Protein AF-0000000076752641 (afdb_homodimer)

Solvent-accessible surface area (backbone atoms only — not comparable to full-atom values): 15222 Å² total; per-residue (Å²): 131,95,66,29,52,38,56,68,77,42,52,67,29,33,11,23,43,36,8,66,49,22,89,82,29,66,45,45,48,35,36,86,51,94,87,34,30,35,34,62,48,67,55,50,80,57,39,15,50,49,78,70,24,41,18,68,27,59,51,46,15,51,47,51,44,46,38,45,45,48,51,52,50,49,29,56,75,71,68,50,70,44,47,93,97,40,95,44,37,58,42,74,38,30,41,40,36,38,45,71,43,88,39,62,28,84,45,70,34,37,37,42,24,35,78,74,44,81,50,84,66,36,37,32,29,41,26,36,36,32,47,96,92,35,72,20,30,39,31,46,38,38,31,32,49,49,68,88,129,132,93,67,28,52,38,55,69,77,41,53,66,30,33,11,22,43,37,8,66,49,22,91,82,30,67,45,45,49,37,39,85,50,94,87,33,29,36,35,62,48,67,56,49,83,57,40,15,51,49,79,70,23,40,17,66,27,58,53,46,16,52,47,50,43,46,36,46,45,48,49,52,51,49,29,57,75,72,68,48,68,44,48,91,94,40,94,46,37,59,41,72,39,29,41,38,36,38,46,74,43,88,40,62,28,84,45,69,32,37,37,44,26,34,79,74,44,81,49,84,67,36,38,30,29,41,26,36,36,33,44,96,92,35,72,21,31,38,31,46,35,36,31,31,49,50,69,87,130

Organism: NCBI:txid927661

Secondary structure (DSSP, 8-state):
--S-HHHHH-TT---TTT-TT-TTS----EEE-SSSEEEEE---GGGB-SSSBB-HHHHHHHHHHHHHHHHHHHHHHHT-PPPTT-S-SEEEEEEEEEE-SPPBSSS-EEEEEEEEEEETTEEEEEEEEEETTEEEEEEEEEEEE----/--S-HHHHH-TT---TTT-TT-TTS----EEE-SSSEEEEE---GGGB-SSSBB-HHHHHHHHHHHHHHHHHHHHHHHT-PPPTT-S-SEEEEEEEEEE-SPPBSSS-EEEEEEEEEEETTEEEEEEEEEETTEEEEEEEEEEEE----

Sequence (298 aa):
MTESIQERLYPDLPCFGCGHGNDRGLKLRSYPADGYVTAQFTPWLEHDNGLGFLNGGIISTVLDCHSAAAVMLEAERQGWPPLPGVPLSYVTAGLDVRYLRPAPLKETVELRAVVTSATEPQITADVELIWDGKVRATAAALWKRWRPRMTESIQERLYPDLPCFGCGHGNDRGLKLRSYPADGYVTAQFTPWLEHDNGLGFLNGGIISTVLDCHSAAAVMLEAERQGWPPLPGVPLSYVTAGLDVRYLRPAPLKETVELRAVVTSATEPQITADVELIWDGKVRATAAALWKRWRPR

Structure (mmCIF, N/CA/C/O backbone):
data_AF-0000000076752641-model_v1
#
loop_
_entity.id
_entity.type
_entity.pdbx_description
1 polymer 'Uncharacterized protein, possibly involved in aromatic compounds catabolism'
#
loop_
_atom_site.group_PDB
_atom_site.id
_atom_site.type_symbol
_atom_site.label_atom_id
_atom_site.label_alt_id
_atom_site.label_comp_id
_atom_site.label_asym_id
_atom_site.label_entity_id
_atom_site.label_seq_id
_atom_site.pdbx_PDB_ins_code
_atom_site.Cartn_x
_atom_site.Cartn_y
_atom_site.Cartn_z
_atom_site.occupancy
_atom_site.B_iso_or_equiv
_atom_site.auth_seq_id
_atom_site.auth_comp_id
_atom_site.auth_asym_id
_atom_site.auth_atom_id
_atom_site.pdbx_PDB_model_num
ATOM 1 N N . MET A 1 1 ? -16 23.625 4.336 1 52.34 1 MET A N 1
ATOM 2 C CA . MET A 1 1 ? -14.578 23.969 4.367 1 52.34 1 MET A CA 1
ATOM 3 C C . MET A 1 1 ? -13.883 23.516 3.088 1 52.34 1 MET A C 1
ATOM 5 O O . MET A 1 1 ? -13.805 22.328 2.811 1 52.34 1 MET A O 1
ATOM 9 N N . THR A 1 2 ? -13.508 24.406 2.059 1 77.56 2 THR A N 1
ATOM 10 C CA . THR A 1 2 ? -13.352 24.156 0.631 1 77.56 2 THR A CA 1
ATOM 11 C C . THR A 1 2 ? -11.969 23.594 0.334 1 77.56 2 THR A C 1
ATOM 13 O O . THR A 1 2 ? -11.797 22.828 -0.618 1 77.56 2 THR A O 1
ATOM 16 N N . GLU A 1 3 ? -11.016 23.734 1.247 1 94.19 3 GLU A N 1
ATOM 17 C CA . GLU A 1 3 ? -9.656 23.281 0.958 1 94.19 3 GLU A CA 1
ATOM 18 C C . GLU A 1 3 ? -9.312 22.031 1.763 1 94.19 3 GLU A C 1
ATOM 20 O O . GLU A 1 3 ? -9.633 21.938 2.947 1 94.19 3 GLU A O 1
ATOM 25 N N . SER A 1 4 ? -8.742 21.078 1.146 1 98.5 4 SER A N 1
ATOM 26 C CA . SER A 1 4 ? -8.344 19.859 1.84 1 98.5 4 SER A CA 1
ATOM 27 C C . SER A 1 4 ? -7.16 20.109 2.771 1 98.5 4 SER A C 1
ATOM 29 O O . SER A 1 4 ? -6.477 21.125 2.65 1 98.5 4 SER A O 1
ATOM 31 N N . ILE A 1 5 ? -6.996 19.172 3.693 1 98.44 5 ILE A N 1
ATOM 32 C CA . ILE A 1 5 ? -5.867 19.234 4.613 1 98.44 5 ILE A CA 1
ATOM 33 C C . ILE A 1 5 ? -4.559 19.234 3.828 1 98.44 5 ILE A C 1
ATOM 35 O O . ILE A 1 5 ? -3.658 20.031 4.117 1 98.44 5 ILE A O 1
ATOM 39 N N . GLN A 1 6 ? -4.449 18.422 2.766 1 97.75 6 GLN A N 1
ATOM 40 C CA . GLN A 1 6 ? -3.242 18.312 1.953 1 97.75 6 GLN A CA 1
ATOM 41 C C . GLN A 1 6 ? -2.961 19.625 1.224 1 97.75 6 GLN A C 1
ATOM 43 O O . GLN A 1 6 ? -1.826 20.109 1.215 1 97.75 6 GLN A O 1
ATOM 48 N N . GLU A 1 7 ? -3.93 20.172 0.656 1 97.31 7 GLU A N 1
ATOM 49 C CA . GLU A 1 7 ? -3.766 21.391 -0.116 1 97.31 7 GLU A CA 1
ATOM 50 C C . GLU A 1 7 ? -3.404 22.578 0.788 1 97.31 7 GLU A C 1
ATOM 52 O O . GLU A 1 7 ? -2.662 23.469 0.382 1 97.31 7 GLU A O 1
ATOM 57 N N . ARG A 1 8 ? -3.943 22.547 1.973 1 97 8 ARG A N 1
ATOM 58 C CA . ARG A 1 8 ? -3.67 23.625 2.916 1 97 8 ARG A CA 1
ATOM 59 C C . ARG A 1 8 ? -2.26 23.5 3.484 1 97 8 ARG A C 1
ATOM 61 O O . ARG A 1 8 ? -1.515 24.484 3.514 1 97 8 ARG A O 1
ATOM 68 N N . LEU A 1 9 ? -1.874 22.375 3.895 1 95.62 9 LEU A N 1
ATOM 69 C CA . LEU A 1 9 ? -0.637 22.188 4.645 1 95.62 9 LEU A CA 1
ATOM 70 C C . LEU A 1 9 ? 0.548 22 3.707 1 95.62 9 LEU A C 1
ATOM 72 O O . LEU A 1 9 ? 1.663 22.422 4.008 1 95.62 9 LEU A O 1
ATOM 76 N N . TYR A 1 10 ? 0.292 21.312 2.596 1 94.06 10 TYR A N 1
ATOM 77 C CA . TYR A 1 10 ? 1.367 20.938 1.685 1 94.06 10 TYR A CA 1
ATOM 78 C C . TYR A 1 10 ? 0.936 21.109 0.233 1 94.06 10 TYR A C 1
ATOM 80 O O . TYR A 1 10 ? 0.918 20.141 -0.535 1 94.06 10 TYR A O 1
ATOM 88 N N . PRO A 1 11 ? 0.714 22.312 -0.229 1 95.31 11 PRO A N 1
ATOM 89 C CA . PRO A 1 11 ? 0.048 22.547 -1.513 1 95.31 11 PRO A CA 1
ATOM 90 C C . PRO A 1 11 ? 0.858 22.031 -2.699 1 95.31 11 PRO A C 1
ATOM 92 O O . PRO A 1 11 ? 0.286 21.672 -3.734 1 95.31 11 PRO A O 1
ATOM 95 N N . ASP A 1 12 ? 2.148 21.906 -2.635 1 95.5 12 ASP A N 1
ATOM 96 C CA . ASP A 1 12 ? 2.953 21.547 -3.801 1 95.5 12 ASP A CA 1
ATOM 97 C C . ASP A 1 12 ? 3.619 20.188 -3.623 1 95.5 12 ASP A C 1
ATOM 99 O O . ASP A 1 12 ? 4.551 19.844 -4.355 1 95.5 12 ASP A O 1
ATOM 103 N N . LEU A 1 13 ? 3.268 19.469 -2.602 1 96 13 LEU A N 1
ATOM 104 C CA . LEU A 1 13 ? 3.885 18.188 -2.301 1 96 13 LEU A CA 1
ATOM 105 C C . LEU A 1 13 ? 3.652 17.188 -3.434 1 96 13 LEU A C 1
ATOM 107 O O . LEU A 1 13 ? 2.521 17.031 -3.896 1 96 13 LEU A O 1
ATOM 111 N N . PRO A 1 14 ? 4.668 16.562 -3.932 1 97.88 14 PRO A N 1
ATOM 112 C CA . PRO A 1 14 ? 4.523 15.641 -5.059 1 97.88 14 PRO A CA 1
ATOM 113 C C . PRO A 1 14 ? 4.32 14.195 -4.613 1 97.88 14 PRO A C 1
ATOM 115 O O . PRO A 1 14 ? 4.836 13.273 -5.246 1 97.88 14 PRO A O 1
ATOM 118 N N . CYS A 1 15 ? 3.641 13.969 -3.568 1 98.56 15 CYS A N 1
ATOM 119 C CA . CYS A 1 15 ? 3.352 12.617 -3.088 1 98.56 15 CYS A CA 1
ATOM 120 C C . CYS A 1 15 ? 2.439 11.883 -4.059 1 98.56 15 CYS A C 1
ATOM 122 O O . CYS A 1 15 ? 1.444 12.438 -4.527 1 98.56 15 CYS A O 1
ATOM 124 N N . PHE A 1 16 ? 2.697 10.609 -4.309 1 98.88 16 PHE A N 1
ATOM 125 C CA . PHE A 1 16 ? 1.896 9.797 -5.219 1 98.88 16 PHE A CA 1
ATOM 126 C C . PHE A 1 16 ? 0.448 9.734 -4.746 1 98.88 16 PHE A C 1
ATOM 128 O O . PHE A 1 16 ? -0.478 9.906 -5.543 1 98.88 16 PHE A O 1
ATOM 135 N N . GLY A 1 17 ? 0.215 9.469 -3.482 1 98.81 17 GLY A N 1
ATOM 136 C CA . GLY A 1 17 ? -1.111 9.211 -2.945 1 98.81 17 GLY A CA 1
ATOM 137 C C . GLY A 1 17 ? -1.937 10.469 -2.758 1 98.81 17 GLY A C 1
ATOM 138 O O . GLY A 1 17 ? -3.133 10.477 -3.057 1 98.81 17 GLY A O 1
ATOM 139 N N . CYS A 1 18 ? -1.239 11.547 -2.271 1 98.56 18 CYS A N 1
ATOM 140 C CA . CYS A 1 18 ? -2.086 12.648 -1.834 1 98.56 18 CYS A CA 1
ATOM 141 C C . CYS A 1 18 ? -1.508 13.992 -2.275 1 98.56 18 CYS A C 1
ATOM 143 O O . CYS A 1 18 ? -2.051 15.047 -1.945 1 98.56 18 CYS A O 1
ATOM 145 N N . GLY A 1 19 ? -0.401 13.961 -2.986 1 97.62 19 GLY A N 1
ATOM 146 C CA . GLY A 1 19 ? 0.223 15.211 -3.383 1 97.62 19 GLY A CA 1
ATOM 147 C C . GLY A 1 19 ? -0.424 15.836 -4.602 1 97.62 19 GLY A C 1
ATOM 148 O O . GLY A 1 19 ? -0.533 15.203 -5.652 1 97.62 19 GLY A O 1
ATOM 149 N N . HIS A 1 20 ? -0.711 17.109 -4.48 1 96.06 20 HIS A N 1
ATOM 150 C CA . HIS A 1 20 ? -1.358 17.812 -5.59 1 96.06 20 HIS A CA 1
ATOM 151 C C . HIS A 1 20 ? -0.33 18.359 -6.57 1 96.06 20 HIS A C 1
ATOM 153 O O . HIS A 1 20 ? -0.688 18.828 -7.656 1 96.06 20 HIS A O 1
ATOM 159 N N . GLY A 1 21 ? 0.914 18.234 -6.195 1 96.31 21 GLY A N 1
ATOM 160 C CA . GLY A 1 21 ? 1.996 18.562 -7.109 1 96.31 21 GLY A CA 1
ATOM 161 C C . GLY A 1 21 ? 2.383 17.406 -8.016 1 96.31 21 GLY A C 1
ATOM 162 O O . GLY A 1 21 ? 3.285 17.531 -8.844 1 96.31 21 GLY A O 1
ATOM 163 N N . ASN A 1 22 ? 1.811 16.281 -7.863 1 97.88 22 ASN A N 1
ATOM 164 C CA . ASN A 1 22 ? 2.025 15.094 -8.68 1 97.88 22 ASN A CA 1
ATOM 165 C C . ASN A 1 22 ? 0.898 14.898 -9.695 1 97.88 22 ASN A C 1
ATOM 167 O O . ASN A 1 22 ? -0.163 14.367 -9.352 1 97.88 22 ASN A O 1
ATOM 171 N N . ASP A 1 23 ? 1.096 15.18 -10.867 1 95.88 23 ASP A N 1
ATOM 172 C CA . ASP A 1 23 ? 0.04 15.188 -11.875 1 95.88 23 ASP A CA 1
ATOM 173 C C . ASP A 1 23 ? -0.455 13.773 -12.164 1 95.88 23 ASP A C 1
ATOM 175 O O . ASP A 1 23 ? -1.581 13.594 -12.633 1 95.88 23 ASP A O 1
ATOM 179 N N . ARG A 1 24 ? 0.394 12.852 -11.844 1 95.81 24 ARG A N 1
ATOM 180 C CA . ARG A 1 24 ? 0.027 11.477 -12.164 1 95.81 24 ARG A CA 1
ATOM 181 C C . ARG A 1 24 ? -0.309 10.688 -10.906 1 95.81 24 ARG A C 1
ATOM 183 O O . ARG A 1 24 ? -0.464 9.469 -10.953 1 95.81 24 ARG A O 1
ATOM 190 N N . GLY A 1 25 ? -0.298 11.391 -9.773 1 98.06 25 GLY A N 1
ATOM 191 C CA . GLY A 1 25 ? -0.661 10.758 -8.516 1 98.06 25 GLY A CA 1
ATOM 192 C C . GLY A 1 25 ? -2.16 10.68 -8.297 1 98.06 25 GLY A C 1
ATOM 193 O O . GLY A 1 25 ? -2.941 11 -9.195 1 98.06 25 GLY A O 1
ATOM 194 N N . LEU A 1 26 ? -2.549 10.211 -7.168 1 98.62 26 LEU A N 1
ATOM 195 C CA . LEU A 1 26 ? -3.955 9.992 -6.848 1 98.62 26 LEU A CA 1
ATOM 196 C C . LEU A 1 26 ? -4.609 11.289 -6.371 1 98.62 26 LEU A C 1
ATOM 198 O O . LEU A 1 26 ? -5.832 11.422 -6.43 1 98.62 26 LEU A O 1
ATOM 202 N N . LYS A 1 27 ? -3.881 12.195 -5.836 1 98.31 27 LYS A N 1
ATOM 203 C CA . LYS A 1 27 ? -4.309 13.523 -5.402 1 98.31 27 LYS A CA 1
ATOM 204 C C . LYS A 1 27 ? -5.461 13.43 -4.402 1 98.31 27 LYS A C 1
ATOM 206 O O . LYS A 1 27 ? -6.449 14.156 -4.512 1 98.31 27 LYS A O 1
ATOM 211 N N . LEU A 1 28 ? -5.309 12.484 -3.439 1 98.81 28 LEU A N 1
ATOM 212 C CA . LEU A 1 28 ? -6.309 12.312 -2.393 1 98.81 28 LEU A CA 1
ATOM 213 C C . LEU A 1 28 ? -6.531 13.609 -1.627 1 98.81 28 LEU A C 1
ATOM 215 O O . LEU A 1 28 ? -5.574 14.305 -1.289 1 98.81 28 LEU A O 1
ATOM 219 N N . ARG A 1 29 ? -7.797 13.961 -1.382 1 98.75 29 ARG A N 1
ATOM 220 C CA . ARG A 1 29 ? -8.195 15.109 -0.572 1 98.75 29 ARG A CA 1
ATOM 221 C C . ARG A 1 29 ? -8.922 14.656 0.691 1 98.75 29 ARG A C 1
ATOM 223 O O . ARG A 1 29 ? -9.898 13.906 0.619 1 98.75 29 ARG A O 1
ATOM 230 N N 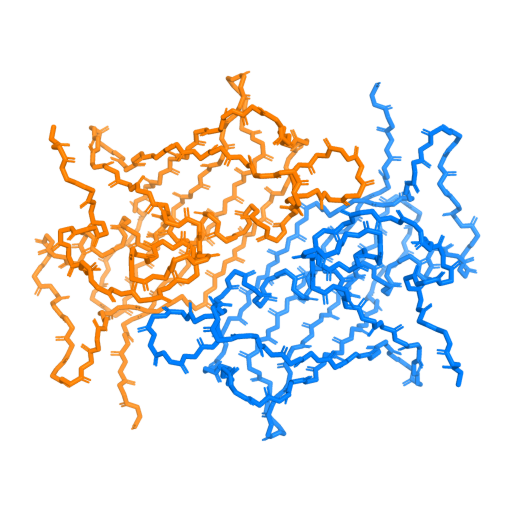. SER A 1 30 ? -8.406 15.039 1.824 1 98.94 30 SER A N 1
ATOM 231 C CA . SER A 1 30 ? -9 14.711 3.119 1 98.94 30 SER A CA 1
ATOM 232 C C . SER A 1 30 ? -9.516 15.961 3.824 1 98.94 30 SER A C 1
ATOM 234 O O . SER A 1 30 ? -8.938 17.031 3.691 1 98.94 30 SER A O 1
ATOM 236 N N . TYR A 1 31 ? -10.586 15.781 4.605 1 98.88 31 TYR A N 1
ATOM 237 C CA . TYR A 1 31 ? -11.234 16.906 5.27 1 98.88 31 TYR A CA 1
ATOM 238 C C . TYR A 1 31 ? -11.547 16.578 6.727 1 98.88 31 TYR A C 1
ATOM 240 O O . TYR A 1 31 ? -11.953 15.453 7.039 1 98.88 31 TYR A O 1
ATOM 248 N N . PRO A 1 32 ? -11.383 17.594 7.578 1 98.31 32 PRO A N 1
ATOM 249 C CA . PRO A 1 32 ? -11.844 17.375 8.953 1 98.31 32 PRO A CA 1
ATOM 250 C C . PRO A 1 32 ? -13.359 17.203 9.047 1 98.31 32 PRO A C 1
ATOM 252 O O . PRO A 1 32 ? -14.102 17.859 8.312 1 98.31 32 PRO A O 1
ATOM 255 N N . ALA A 1 33 ? -13.727 16.297 9.805 1 97.31 33 ALA A N 1
ATOM 256 C CA . ALA A 1 33 ? -15.117 16.094 10.203 1 97.31 33 ALA A CA 1
ATOM 257 C C . ALA A 1 33 ? -15.25 16.031 11.719 1 97.31 33 ALA A C 1
ATOM 259 O O . ALA A 1 33 ? -14.289 16.281 12.445 1 97.31 33 ALA A O 1
ATOM 260 N N . ASP A 1 34 ? -16.484 15.852 12.164 1 96.12 34 ASP A N 1
ATOM 261 C CA . ASP A 1 34 ? -16.719 15.758 13.602 1 96.12 34 ASP A CA 1
ATOM 262 C C . ASP A 1 34 ? -16.156 14.453 14.164 1 96.12 34 ASP A C 1
ATOM 264 O O . ASP A 1 34 ? -16.75 13.391 13.992 1 96.12 34 ASP A O 1
ATOM 268 N N . GLY A 1 35 ? -15.023 14.523 14.828 1 96.56 35 GLY A N 1
ATOM 269 C CA . GLY A 1 35 ? -14.453 13.383 15.523 1 96.56 35 GLY A CA 1
ATOM 270 C C . GLY A 1 35 ? -13.57 12.523 14.648 1 96.56 35 GLY A C 1
ATOM 271 O O . GLY A 1 35 ? -13.055 11.5 15.094 1 96.56 35 GLY A O 1
ATOM 272 N N . TYR A 1 36 ? -13.555 12.836 13.406 1 98.56 36 TYR A N 1
ATOM 273 C CA . TYR A 1 36 ? -12.703 12.07 12.5 1 98.56 36 TYR A CA 1
ATOM 274 C C . TYR A 1 36 ? -12.312 12.906 11.289 1 98.56 36 TYR A C 1
ATOM 276 O O . TYR A 1 36 ? -12.68 14.078 11.188 1 98.56 36 TYR A O 1
ATOM 284 N N . VAL A 1 37 ? -11.43 12.383 10.438 1 98.88 37 VAL A N 1
ATOM 285 C CA . VAL A 1 37 ? -11.086 12.93 9.133 1 98.88 37 VAL A CA 1
ATOM 286 C C . VAL A 1 37 ? -11.695 12.062 8.031 1 98.88 37 VAL A C 1
ATOM 288 O O . VAL A 1 37 ? -11.695 10.836 8.125 1 98.88 37 VAL A O 1
ATOM 291 N N . THR A 1 38 ? -12.234 12.734 7.004 1 98.94 38 THR A N 1
ATOM 292 C CA . THR A 1 38 ? -12.945 11.984 5.969 1 98.94 38 THR A CA 1
ATOM 293 C C . THR A 1 38 ? -12.367 12.297 4.59 1 98.94 38 THR A C 1
ATOM 295 O O . THR A 1 38 ? -11.75 13.352 4.391 1 98.94 38 THR A O 1
ATOM 298 N N . ALA A 1 39 ? -12.547 11.391 3.654 1 98.94 39 ALA A N 1
ATOM 299 C CA . ALA A 1 39 ? -12.195 11.555 2.246 1 98.94 39 ALA A CA 1
ATOM 300 C C . ALA A 1 39 ? -13.031 10.633 1.36 1 98.94 39 ALA A C 1
ATOM 302 O O . ALA A 1 39 ? -13.695 9.719 1.855 1 98.94 39 ALA A O 1
ATOM 303 N N . GLN A 1 40 ? -13.055 10.953 0.109 1 98.88 40 GLN A N 1
ATOM 304 C CA . GLN A 1 40 ? -13.578 10.086 -0.938 1 98.88 40 GLN A CA 1
ATOM 305 C C . GLN A 1 40 ? -12.516 9.781 -1.99 1 98.88 40 GLN A C 1
ATOM 307 O O . GLN A 1 40 ? -11.633 10.602 -2.242 1 98.88 40 GLN A O 1
ATOM 312 N N . PHE A 1 41 ? -12.656 8.594 -2.535 1 98.94 41 PHE A N 1
ATOM 313 C CA . PHE A 1 41 ? -11.734 8.172 -3.584 1 98.94 41 PHE A CA 1
ATOM 314 C C . PHE A 1 41 ? -12.461 7.371 -4.652 1 98.94 41 PHE A C 1
ATOM 316 O O . PHE A 1 41 ? -13.195 6.426 -4.34 1 98.94 41 PHE A O 1
ATOM 323 N N . THR A 1 42 ? -12.258 7.754 -5.902 1 98.88 42 THR A N 1
ATOM 324 C CA . THR A 1 42 ? -12.75 6.984 -7.039 1 98.88 42 THR A CA 1
ATOM 325 C C . THR A 1 42 ? -11.594 6.316 -7.777 1 98.88 42 THR A C 1
ATOM 327 O O . THR A 1 42 ? -10.727 6.992 -8.32 1 98.88 42 THR A O 1
ATOM 330 N N . PRO A 1 43 ? -11.648 4.973 -7.781 1 98.69 43 PRO A N 1
ATOM 331 C CA . PRO A 1 43 ? -10.578 4.258 -8.477 1 98.69 43 PRO A CA 1
ATOM 332 C C . PRO A 1 43 ? -10.547 4.555 -9.977 1 98.69 43 PRO A C 1
ATOM 334 O O . PRO A 1 43 ? -11.539 5.016 -10.539 1 98.69 43 PRO A O 1
ATOM 337 N N . TRP A 1 44 ? -9.359 4.359 -10.531 1 97.88 44 TRP A N 1
ATOM 338 C CA . TRP A 1 44 ? -9.195 4.273 -11.984 1 97.88 44 TRP A CA 1
ATOM 339 C C . TRP A 1 44 ? -9.258 2.822 -12.453 1 97.88 44 TRP A C 1
ATOM 341 O O . TRP A 1 44 ? -9.078 1.898 -11.648 1 97.88 44 TRP A O 1
ATOM 351 N N . LEU A 1 45 ? -9.469 2.652 -13.734 1 96.88 45 LEU A N 1
ATOM 352 C CA . LEU A 1 45 ? -9.586 1.305 -14.281 1 96.88 45 LEU A CA 1
ATOM 353 C C . LEU A 1 45 ? -8.297 0.519 -14.062 1 96.88 45 LEU A C 1
ATOM 355 O O . LEU A 1 45 ? -8.336 -0.693 -13.836 1 96.88 45 LEU A O 1
ATOM 359 N N . GLU A 1 46 ? -7.203 1.224 -14.039 1 97.81 46 GLU A N 1
ATOM 360 C CA . GLU A 1 46 ? -5.895 0.588 -13.922 1 97.81 46 GLU A CA 1
ATOM 361 C C . GLU A 1 46 ? -5.625 0.136 -12.484 1 97.81 46 GLU A C 1
ATOM 363 O O . GLU A 1 46 ? -4.672 -0.603 -12.234 1 97.81 46 GLU A O 1
ATOM 368 N N . HIS A 1 47 ? -6.504 0.527 -11.539 1 98.75 47 HIS A N 1
ATOM 369 C CA . HIS A 1 47 ? -6.34 0.163 -10.133 1 98.75 47 HIS A CA 1
ATOM 370 C C . HIS A 1 47 ? -6.902 -1.227 -9.859 1 98.75 47 HIS A C 1
ATOM 372 O O . HIS A 1 47 ? -7.277 -1.534 -8.727 1 98.75 47 HIS A O 1
ATOM 378 N N . ASP A 1 48 ? -6.926 -2.074 -10.906 1 98.56 48 ASP A N 1
ATOM 379 C CA . ASP A 1 48 ? -7.504 -3.412 -10.828 1 98.56 48 ASP A CA 1
ATOM 380 C C . ASP A 1 48 ? -6.59 -4.359 -10.047 1 98.56 48 ASP A C 1
ATOM 382 O O . ASP A 1 48 ? -5.363 -4.293 -10.18 1 98.56 48 ASP A O 1
ATOM 386 N N . ASN A 1 49 ? -7.207 -5.25 -9.234 1 97.75 49 ASN A N 1
ATOM 387 C CA . ASN A 1 49 ? -6.434 -6.262 -8.516 1 97.75 49 ASN A CA 1
ATOM 388 C C . ASN A 1 49 ? -6.305 -7.547 -9.328 1 97.75 49 ASN A C 1
ATOM 390 O O . ASN A 1 49 ? -5.797 -8.555 -8.836 1 97.75 49 ASN A O 1
ATO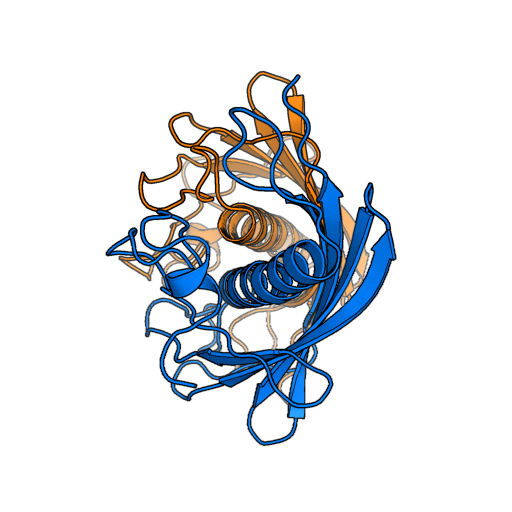M 394 N N . GLY A 1 50 ? -6.758 -7.496 -10.508 1 95.56 50 GLY A N 1
ATOM 395 C CA . GLY A 1 50 ? -6.77 -8.672 -11.359 1 95.56 50 GLY A CA 1
ATOM 396 C C . GLY A 1 50 ? -8.102 -9.398 -11.359 1 95.56 50 GLY A C 1
ATOM 397 O O . GLY A 1 50 ? -8.359 -10.234 -12.227 1 95.56 50 GLY A O 1
ATOM 398 N N . LEU A 1 51 ? -8.992 -9.125 -10.406 1 94.56 51 LEU A N 1
ATOM 399 C CA . LEU A 1 51 ? -10.266 -9.812 -10.242 1 94.56 51 LEU A CA 1
ATOM 400 C C . LEU A 1 51 ? -11.438 -8.867 -10.484 1 94.56 51 LEU A C 1
ATOM 402 O O . LEU A 1 51 ? -12.594 -9.219 -10.234 1 94.56 51 LEU A O 1
ATOM 406 N N . GLY A 1 52 ? -11.125 -7.672 -10.875 1 95.5 52 GLY A N 1
ATOM 407 C CA . GLY A 1 52 ? -12.18 -6.699 -11.086 1 95.5 52 GLY A CA 1
ATOM 408 C C . GLY A 1 52 ? -12.508 -5.895 -9.844 1 95.5 52 GLY A C 1
ATOM 409 O O . GLY A 1 52 ? -13.562 -5.25 -9.773 1 95.5 52 GLY A O 1
ATOM 410 N N . PHE A 1 53 ? -11.672 -5.984 -8.836 1 97.38 53 PHE A N 1
ATOM 411 C CA . PHE A 1 53 ? -11.812 -5.203 -7.613 1 97.38 53 PHE A CA 1
ATOM 412 C C . PHE A 1 53 ? -10.625 -4.266 -7.43 1 97.38 53 PHE A C 1
ATOM 414 O O . PHE A 1 53 ? -9.664 -4.316 -8.195 1 97.38 53 PHE A O 1
ATOM 421 N N . LEU A 1 54 ? -10.734 -3.373 -6.477 1 98.81 54 LEU A N 1
ATOM 422 C CA . LEU A 1 54 ? -9.688 -2.4 -6.191 1 98.81 54 LEU A CA 1
ATOM 423 C C . LEU A 1 54 ? -8.43 -3.094 -5.68 1 98.81 54 LEU A C 1
ATOM 425 O O . LEU A 1 54 ? -8.5 -3.938 -4.785 1 98.81 54 LEU A O 1
ATOM 429 N N . ASN A 1 55 ? -7.344 -2.756 -6.191 1 98.88 55 ASN A N 1
ATOM 430 C CA . ASN A 1 55 ? -6.047 -3.346 -5.875 1 98.88 55 ASN A CA 1
ATOM 431 C C . ASN A 1 55 ? -5.656 -3.1 -4.422 1 98.88 55 ASN A C 1
ATOM 433 O O . ASN A 1 55 ? -5.809 -1.987 -3.912 1 98.88 55 ASN A O 1
ATOM 437 N N . GLY A 1 56 ? -5.137 -4.129 -3.76 1 98.81 56 GLY A N 1
ATOM 438 C CA . GLY A 1 56 ? -4.75 -4.031 -2.361 1 98.81 56 GLY A CA 1
ATOM 439 C C . GLY A 1 56 ? -3.676 -2.992 -2.109 1 98.81 56 GLY A C 1
ATOM 440 O O . GLY A 1 56 ? -3.648 -2.363 -1.049 1 98.81 56 GLY A O 1
ATOM 441 N N . GLY A 1 57 ? -2.76 -2.842 -3.041 1 98.81 57 GLY A N 1
ATOM 442 C CA . GLY A 1 57 ? -1.736 -1.812 -2.939 1 98.81 57 GLY A CA 1
ATOM 443 C C . GLY A 1 57 ? -2.297 -0.405 -3.004 1 98.81 57 GLY A C 1
ATOM 444 O O . GLY A 1 57 ? -1.853 0.482 -2.271 1 98.81 57 GLY A O 1
ATOM 445 N N . ILE A 1 58 ? -3.254 -0.192 -3.871 1 98.94 58 ILE A N 1
ATOM 446 C CA . ILE A 1 58 ? -3.908 1.107 -3.977 1 98.94 58 ILE A CA 1
ATOM 447 C C . ILE A 1 58 ? -4.703 1.39 -2.703 1 98.94 58 ILE A C 1
ATOM 449 O O . ILE A 1 58 ? -4.68 2.51 -2.186 1 98.94 58 ILE A O 1
ATOM 453 N N . ILE A 1 59 ? -5.371 0.352 -2.186 1 99 59 ILE A N 1
ATOM 454 C CA . ILE A 1 59 ? -6.059 0.48 -0.907 1 99 59 ILE A CA 1
ATOM 455 C C . ILE A 1 59 ? -5.07 0.903 0.175 1 99 59 ILE A C 1
ATOM 457 O O . ILE A 1 59 ? -5.328 1.847 0.927 1 99 59 ILE A O 1
ATOM 461 N N . SER A 1 60 ? -3.924 0.24 0.25 1 98.94 60 SER A N 1
ATOM 462 C CA . SER A 1 60 ? -2.887 0.604 1.21 1 98.94 60 SER A CA 1
ATOM 463 C C . SER A 1 60 ? -2.457 2.057 1.034 1 98.94 60 SER A C 1
ATOM 465 O O . SER A 1 60 ? -2.238 2.768 2.018 1 98.94 60 SER A O 1
ATOM 467 N N . THR A 1 61 ? -2.311 2.461 -0.191 1 98.94 61 THR A N 1
ATOM 468 C CA . THR A 1 61 ? -1.856 3.812 -0.497 1 98.94 61 THR A CA 1
ATOM 469 C C . THR A 1 61 ? -2.834 4.848 0.049 1 98.94 61 THR A C 1
ATOM 471 O O . THR A 1 61 ? -2.434 5.781 0.748 1 98.94 61 THR A O 1
ATOM 474 N N . VAL A 1 62 ? -4.129 4.691 -0.242 1 98.94 62 VAL A N 1
ATOM 475 C CA . VAL A 1 62 ? -5.082 5.715 0.168 1 98.94 62 VAL A CA 1
ATOM 476 C C . VAL A 1 62 ? -5.281 5.66 1.681 1 98.94 62 VAL A C 1
ATOM 478 O O . VAL A 1 62 ? -5.492 6.691 2.322 1 98.94 62 VAL A O 1
ATOM 481 N N . LEU A 1 63 ? -5.188 4.438 2.291 1 99 63 LEU A N 1
ATOM 482 C CA . LEU A 1 63 ? -5.25 4.348 3.744 1 99 63 LEU A CA 1
ATOM 483 C C . LEU A 1 63 ? -4.059 5.055 4.383 1 99 63 LEU A C 1
ATOM 485 O O . LEU A 1 63 ? -4.219 5.801 5.352 1 99 63 LEU A O 1
ATOM 489 N N . ASP A 1 64 ? -2.9 4.867 3.861 1 98.94 64 ASP A N 1
ATOM 490 C CA . ASP A 1 64 ? -1.675 5.488 4.359 1 98.94 64 ASP A CA 1
ATOM 491 C C . ASP A 1 64 ? -1.742 7.008 4.246 1 98.94 64 ASP A C 1
ATOM 493 O O . ASP A 1 64 ? -1.58 7.719 5.238 1 98.94 64 ASP A O 1
ATOM 497 N N . CYS A 1 65 ? -2.051 7.508 3.096 1 98.94 65 CYS A N 1
ATOM 498 C CA . CYS A 1 65 ? -2.057 8.945 2.836 1 98.94 65 CYS A CA 1
ATOM 499 C C . CYS A 1 65 ? -3.197 9.625 3.58 1 98.94 65 CYS A C 1
ATOM 501 O O . CYS A 1 65 ? -3.062 10.773 4.012 1 98.94 65 CYS A O 1
ATOM 503 N N . HIS A 1 66 ? -4.316 8.922 3.77 1 98.94 66 HIS A N 1
ATOM 504 C CA . HIS A 1 66 ? -5.41 9.477 4.559 1 98.94 66 HIS A CA 1
ATOM 505 C C . HIS A 1 66 ? -5.031 9.57 6.035 1 98.94 66 HIS A C 1
ATOM 507 O O . HIS A 1 66 ? -5.355 10.555 6.703 1 98.94 66 HIS A O 1
ATOM 513 N N . SER A 1 67 ? -4.398 8.523 6.52 1 98.94 67 SER A N 1
ATOM 514 C CA . SER A 1 67 ? -3.885 8.602 7.883 1 98.94 67 SER A CA 1
ATOM 515 C C . SER A 1 67 ? -2.881 9.742 8.031 1 98.94 67 SER A C 1
ATOM 517 O O . SER A 1 67 ? -2.824 10.391 9.078 1 98.94 67 SER A O 1
ATOM 519 N N . ALA A 1 68 ? -2.084 9.969 7.016 1 98.81 68 ALA A N 1
ATOM 520 C CA . ALA A 1 68 ? -1.141 11.086 7.016 1 98.81 68 ALA A CA 1
ATOM 521 C C . ALA A 1 68 ? -1.859 12.406 7.25 1 98.81 68 ALA A C 1
ATOM 523 O O . ALA A 1 68 ? -1.406 13.234 8.047 1 98.81 68 ALA A O 1
ATOM 524 N N . ALA A 1 69 ? -2.934 12.586 6.551 1 98.81 69 ALA A N 1
ATOM 525 C CA . ALA A 1 69 ? -3.701 13.82 6.703 1 98.81 69 ALA A CA 1
ATOM 526 C C . ALA A 1 69 ? -4.145 14.016 8.156 1 98.81 69 ALA A C 1
ATOM 528 O O . ALA A 1 69 ? -4.004 15.102 8.711 1 98.81 69 ALA A O 1
ATOM 529 N N . ALA A 1 70 ? -4.664 12.953 8.727 1 98.94 70 ALA A N 1
ATOM 530 C CA . ALA A 1 70 ? -5.113 13.031 10.117 1 98.94 70 ALA A CA 1
ATOM 531 C C . ALA A 1 70 ? -3.945 13.336 11.055 1 98.94 70 ALA A C 1
ATOM 533 O O . ALA A 1 70 ? -4.07 14.156 11.961 1 98.94 70 ALA A O 1
ATOM 534 N N . VAL A 1 71 ? -2.857 12.703 10.828 1 98.88 71 VAL A N 1
ATOM 535 C CA . VAL A 1 71 ? -1.668 12.836 11.664 1 98.88 71 VAL A CA 1
ATOM 536 C C . VAL A 1 71 ? -1.108 14.25 11.547 1 98.88 71 VAL A C 1
ATOM 538 O O . VAL A 1 71 ? -0.783 14.883 12.562 1 98.88 71 VAL A O 1
ATOM 541 N N . MET A 1 72 ? -1.025 14.758 10.32 1 98.56 72 MET A N 1
ATOM 542 C CA . MET A 1 72 ? -0.481 16.094 10.109 1 98.56 72 MET A CA 1
ATOM 543 C C . MET A 1 72 ? -1.402 17.156 10.703 1 98.56 72 MET A C 1
ATOM 545 O O . MET A 1 72 ? -0.935 18.156 11.242 1 98.56 72 MET A O 1
ATOM 549 N N . LEU A 1 73 ? -2.678 16.922 10.555 1 98.62 73 LEU A N 1
ATOM 550 C CA . LEU A 1 73 ? -3.637 17.812 11.188 1 98.62 73 LEU A CA 1
ATOM 551 C C . LEU A 1 73 ? -3.461 17.828 12.703 1 98.62 73 LEU A C 1
ATOM 553 O O . LEU A 1 73 ? -3.453 18.891 13.328 1 98.62 73 LEU A O 1
ATOM 557 N N . GLU A 1 74 ? -3.328 16.656 13.297 1 98.81 74 GLU A N 1
ATOM 558 C CA . GLU A 1 74 ? -3.109 16.531 14.734 1 98.81 74 GLU A CA 1
ATOM 559 C C . GLU A 1 74 ? -1.826 17.234 15.156 1 98.81 74 GLU A C 1
ATOM 561 O O . GLU A 1 74 ? -1.807 17.953 16.172 1 98.81 74 GLU A O 1
ATOM 566 N N . ALA A 1 75 ? -0.795 17.031 14.391 1 98.69 75 ALA A N 1
ATOM 567 C CA . ALA A 1 75 ? 0.473 17.703 14.68 1 98.69 75 ALA A CA 1
ATOM 568 C C . ALA A 1 75 ? 0.307 19.219 14.695 1 98.69 75 ALA A C 1
ATOM 570 O O . ALA A 1 75 ? 0.849 19.906 15.57 1 98.69 75 ALA A O 1
ATOM 571 N N . GLU A 1 76 ? -0.393 19.719 13.734 1 97.94 76 GLU A N 1
ATOM 572 C CA . GLU A 1 76 ? -0.659 21.156 13.68 1 97.94 76 GLU A CA 1
ATOM 573 C C . GLU A 1 76 ? -1.41 21.625 14.922 1 97.94 76 GLU A C 1
ATOM 575 O O . GLU A 1 76 ? -1.044 22.625 15.531 1 97.94 76 GLU A O 1
ATOM 580 N N . ARG A 1 77 ? -2.387 20.891 15.281 1 98.12 77 ARG A N 1
ATOM 581 C CA . ARG A 1 77 ? -3.213 21.234 16.438 1 98.12 77 ARG A CA 1
ATOM 582 C C . ARG A 1 77 ? -2.393 21.234 17.719 1 98.12 77 ARG A C 1
ATOM 584 O O . ARG A 1 77 ? -2.658 22.031 18.625 1 98.12 77 ARG A O 1
ATOM 591 N N . GLN A 1 78 ? -1.425 20.359 17.797 1 98.31 78 GLN A N 1
ATOM 592 C CA . GLN A 1 78 ? -0.604 20.188 19 1 98.31 78 GLN A CA 1
ATOM 593 C C . GLN A 1 78 ? 0.582 21.156 18.984 1 98.31 78 GLN A C 1
ATOM 595 O O . GLN A 1 78 ? 1.313 21.25 19.984 1 98.31 78 GLN A O 1
ATOM 600 N N . GLY A 1 79 ? 0.771 21.797 17.844 1 98.06 79 GLY A N 1
ATOM 601 C CA . GLY A 1 79 ? 1.907 22.688 17.734 1 98.06 79 GLY A CA 1
ATOM 602 C C . GLY A 1 79 ? 3.225 21.969 17.531 1 98.06 79 GLY A C 1
ATOM 603 O O . GLY A 1 79 ? 4.25 22.359 18.094 1 98.06 79 GLY A O 1
ATOM 604 N N . TRP A 1 80 ? 3.191 20.891 16.828 1 97.69 80 TRP A N 1
ATOM 605 C CA . TRP A 1 80 ? 4.383 20.109 16.516 1 97.69 80 TRP A CA 1
ATOM 606 C C . TRP A 1 80 ? 4.77 20.266 15.039 1 97.69 80 TRP A C 1
ATOM 608 O O . TRP A 1 80 ? 4.637 19.344 14.25 1 97.69 80 TRP A O 1
ATOM 618 N N . PRO A 1 81 ? 5.305 21.344 14.594 1 95.06 81 PRO A N 1
ATOM 619 C CA . PRO A 1 81 ? 5.703 21.578 13.203 1 95.06 81 PRO A CA 1
ATOM 620 C C . PRO A 1 81 ? 6.91 20.734 12.789 1 95.06 81 PRO A C 1
ATOM 622 O O . PRO A 1 81 ? 7.582 20.156 13.648 1 95.06 81 PRO A O 1
ATOM 625 N N . PRO A 1 82 ? 7.117 20.656 11.461 1 94.38 82 PRO A N 1
ATOM 626 C CA . PRO A 1 82 ? 8.352 19.984 11.031 1 94.38 82 PRO A CA 1
ATOM 627 C C . PRO A 1 82 ? 9.602 20.641 11.625 1 94.38 82 PRO A C 1
ATOM 629 O O . PRO A 1 82 ? 9.602 21.828 11.914 1 94.38 82 PRO A O 1
ATOM 632 N N . LEU A 1 83 ? 10.578 19.859 11.812 1 92.69 83 LEU A N 1
ATOM 633 C CA . LEU A 1 83 ? 11.867 20.406 12.219 1 92.69 83 LEU A CA 1
ATOM 634 C C . LEU A 1 83 ? 12.484 21.266 11.117 1 92.69 83 LEU A C 1
ATOM 636 O O . LEU A 1 83 ? 12.086 21.156 9.953 1 92.69 83 LEU A O 1
ATOM 640 N N . PRO A 1 84 ? 13.422 22.125 11.492 1 90.56 84 PRO A N 1
ATOM 641 C CA . PRO A 1 84 ? 14.047 22.969 10.461 1 90.56 84 PRO A CA 1
ATOM 642 C C . PRO A 1 84 ? 14.688 22.141 9.336 1 90.56 84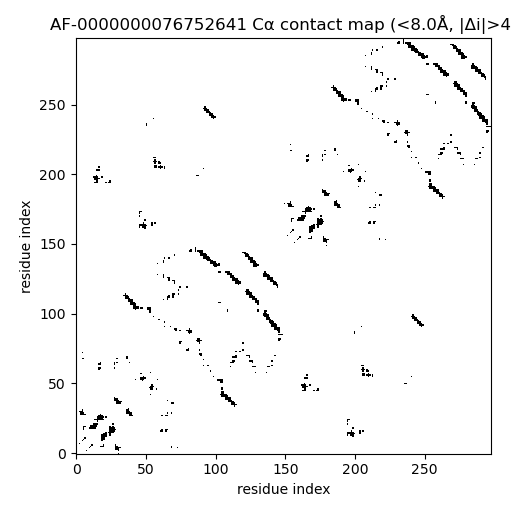 PRO A C 1
ATOM 644 O O . PRO A 1 84 ? 15.438 21.203 9.609 1 90.56 84 PRO A O 1
ATOM 647 N N . GLY A 1 85 ? 14.289 22.453 8.109 1 88.31 85 GLY A N 1
ATOM 648 C CA . GLY A 1 85 ? 14.867 21.797 6.949 1 88.31 85 GLY A CA 1
ATOM 649 C C . GLY A 1 85 ? 14.156 20.5 6.582 1 88.31 85 GLY A C 1
ATOM 650 O O . GLY A 1 85 ? 14.539 19.828 5.617 1 88.31 85 GLY A O 1
ATOM 651 N N . VAL A 1 86 ? 13.125 20.188 7.445 1 88.5 86 VAL A N 1
ATOM 652 C CA . VAL A 1 86 ? 12.398 18.938 7.199 1 88.5 86 VAL A CA 1
ATOM 653 C C . VAL A 1 86 ? 11.031 19.25 6.594 1 88.5 86 VAL A C 1
ATOM 655 O O . VAL A 1 86 ? 10.289 20.094 7.113 1 88.5 86 VAL A O 1
ATOM 658 N N . PRO A 1 87 ? 10.75 18.562 5.531 1 86.88 87 PRO A N 1
ATOM 659 C CA . PRO A 1 87 ? 9.539 18.938 4.801 1 86.88 87 PRO A CA 1
ATOM 660 C C . PRO A 1 87 ? 8.258 18.484 5.508 1 86.88 87 PRO A C 1
ATOM 662 O O . PRO A 1 87 ? 7.199 19.078 5.312 1 86.88 87 PRO A O 1
ATOM 665 N N . LEU A 1 88 ? 8.367 17.469 6.289 1 93.31 88 LEU A N 1
ATOM 666 C CA . LEU A 1 88 ? 7.207 16.906 6.98 1 93.31 88 LEU A CA 1
ATOM 667 C C . LEU A 1 88 ? 7.523 16.641 8.445 1 93.31 88 LEU A C 1
ATOM 669 O O . LEU A 1 88 ? 8.672 16.359 8.797 1 93.31 88 LEU A O 1
ATOM 673 N N . SER A 1 89 ? 6.508 16.688 9.203 1 96.12 89 SER A N 1
ATOM 674 C CA . SER A 1 89 ? 6.711 16.484 10.633 1 96.12 89 SER A CA 1
ATOM 675 C C . SER A 1 89 ? 6.832 14.992 10.961 1 96.12 89 SER A C 1
ATOM 677 O O . SER A 1 89 ? 7.551 14.617 11.891 1 96.12 89 SER A O 1
ATOM 679 N N . TYR A 1 90 ? 6.094 14.164 10.219 1 97.75 90 TYR A N 1
ATOM 680 C CA . TYR A 1 90 ? 6.051 12.734 10.516 1 97.75 90 TYR A CA 1
ATOM 681 C C . TYR A 1 90 ? 6.195 11.906 9.25 1 97.75 90 TYR A C 1
ATOM 683 O O . TYR 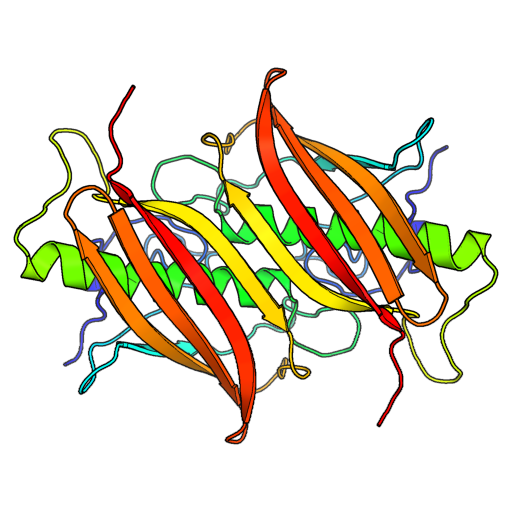A 1 90 ? 5.914 12.391 8.148 1 97.75 90 TYR A O 1
ATOM 691 N N . VAL A 1 91 ? 6.66 10.625 9.414 1 97.69 91 VAL A N 1
ATOM 692 C CA . VAL A 1 91 ? 6.719 9.617 8.359 1 97.69 91 VAL A CA 1
ATOM 693 C C . VAL A 1 91 ? 6.113 8.312 8.859 1 97.69 91 VAL A C 1
ATOM 695 O O . VAL A 1 91 ? 6.105 8.039 10.062 1 97.69 91 VAL A O 1
ATOM 698 N N . THR A 1 92 ? 5.566 7.586 7.934 1 98.62 92 THR A N 1
ATOM 699 C CA . THR A 1 92 ? 4.98 6.297 8.281 1 98.62 92 THR A CA 1
ATOM 700 C C . THR A 1 92 ? 6.059 5.309 8.711 1 98.62 92 THR A C 1
ATOM 702 O O . THR A 1 92 ? 7.051 5.125 8 1 98.62 92 THR A O 1
ATOM 705 N N . ALA A 1 93 ? 5.836 4.691 9.852 1 98.81 93 ALA A N 1
ATOM 706 C CA . ALA A 1 93 ? 6.762 3.674 10.344 1 98.81 93 ALA A CA 1
ATOM 707 C C . ALA A 1 93 ? 6.145 2.281 10.242 1 98.81 93 ALA A C 1
ATOM 709 O O . ALA A 1 93 ? 6.867 1.28 10.188 1 98.81 93 ALA A O 1
ATOM 710 N N . GLY A 1 94 ? 4.859 2.225 10.258 1 98.94 94 GLY A N 1
ATOM 711 C CA . GLY A 1 94 ? 4.145 0.964 10.133 1 98.94 94 GLY A CA 1
ATOM 712 C C . GLY A 1 94 ? 2.725 1.133 9.625 1 98.94 94 GLY A C 1
ATOM 713 O O . GLY A 1 94 ? 2.074 2.141 9.906 1 98.94 94 GLY A O 1
ATOM 714 N N . LEU A 1 95 ? 2.25 0.236 8.945 1 98.94 95 LEU A N 1
ATOM 715 C CA . LEU A 1 95 ? 0.889 0.148 8.43 1 98.94 95 LEU A CA 1
ATOM 716 C C . LEU A 1 95 ? 0.396 -1.295 8.438 1 98.94 95 LEU A C 1
ATOM 718 O O . LEU A 1 95 ? 0.892 -2.129 7.676 1 98.94 95 LEU A O 1
ATOM 722 N N . ASP A 1 96 ? -0.515 -1.598 9.281 1 99 96 ASP A N 1
ATOM 723 C CA . ASP A 1 96 ? -1.11 -2.928 9.383 1 99 96 ASP A CA 1
ATOM 724 C C . ASP A 1 96 ? -2.504 -2.953 8.758 1 99 96 ASP A C 1
ATOM 726 O O . ASP A 1 96 ? -3.461 -2.439 9.344 1 99 96 ASP A O 1
ATOM 730 N N . VAL A 1 97 ? -2.613 -3.566 7.621 1 99 97 VAL A N 1
ATOM 731 C CA . VAL A 1 97 ? -3.842 -3.512 6.832 1 99 97 VAL A CA 1
ATOM 732 C C . VAL A 1 97 ? -4.566 -4.852 6.914 1 99 97 VAL A C 1
ATOM 734 O O . VAL A 1 97 ? -3.941 -5.91 6.816 1 99 97 VAL A O 1
ATOM 737 N N . ARG A 1 98 ? -5.824 -4.809 7.141 1 98.94 98 ARG A N 1
ATOM 738 C CA . ARG A 1 98 ? -6.73 -5.945 7.012 1 98.94 98 ARG A CA 1
ATOM 739 C C . ARG A 1 98 ? -7.723 -5.73 5.875 1 98.94 98 ARG A C 1
ATOM 741 O O . ARG A 1 98 ? -8.453 -4.734 5.863 1 98.94 98 ARG A O 1
ATOM 748 N N . TYR A 1 99 ? -7.672 -6.609 4.914 1 98.88 99 TYR A N 1
ATOM 749 C CA . TYR A 1 99 ? -8.625 -6.602 3.807 1 98.88 99 TYR A CA 1
ATOM 750 C C . TYR A 1 99 ? -9.82 -7.492 4.109 1 98.88 99 TYR A C 1
ATOM 752 O O . TYR A 1 99 ? -9.695 -8.719 4.117 1 98.88 99 TYR A O 1
ATOM 760 N N . LEU A 1 100 ? -10.953 -6.895 4.281 1 98.62 100 LEU A N 1
ATOM 761 C CA . LEU A 1 100 ? -12.078 -7.613 4.875 1 98.62 100 LEU A CA 1
ATOM 762 C C . LEU A 1 100 ? -13.039 -8.109 3.801 1 98.62 100 LEU A C 1
ATOM 764 O O . LEU A 1 100 ? -13.617 -9.188 3.93 1 98.62 100 LEU A O 1
ATOM 768 N N . ARG A 1 101 ? -13.266 -7.316 2.818 1 97.12 101 ARG A N 1
ATOM 769 C CA . ARG A 1 101 ? -14.156 -7.578 1.688 1 97.12 101 ARG A CA 1
ATOM 770 C C . ARG A 1 101 ? -13.641 -6.895 0.423 1 97.12 101 ARG A C 1
ATOM 772 O O . ARG A 1 101 ? -12.93 -5.891 0.496 1 97.12 101 ARG A O 1
ATOM 779 N N . PRO A 1 102 ? -14.008 -7.445 -0.73 1 96.75 102 PRO A N 1
ATOM 780 C CA . PRO A 1 102 ? -13.609 -6.758 -1.96 1 96.75 102 PRO A CA 1
ATOM 781 C C . PRO A 1 102 ? -14.117 -5.316 -2.016 1 96.75 102 PRO A C 1
ATOM 783 O O . PRO A 1 102 ? -15.234 -5.031 -1.588 1 96.75 102 PRO A O 1
ATOM 786 N N . ALA A 1 103 ? -13.258 -4.441 -2.416 1 98.56 103 ALA A N 1
ATOM 787 C CA . ALA A 1 103 ? -13.625 -3.055 -2.676 1 98.56 103 ALA A CA 1
ATOM 788 C C . ALA A 1 103 ? -13.891 -2.826 -4.16 1 98.56 103 ALA A C 1
ATOM 790 O O . ALA A 1 103 ? -13.219 -3.418 -5.012 1 98.56 103 ALA A O 1
ATOM 791 N N . PRO A 1 104 ? -14.789 -1.903 -4.523 1 98.56 104 PRO A N 1
ATOM 792 C CA . PRO A 1 104 ? -15.164 -1.736 -5.93 1 98.56 104 PRO A CA 1
ATOM 793 C C . PRO A 1 104 ? -14.086 -1.044 -6.758 1 98.56 104 PRO A C 1
ATOM 795 O O . PRO A 1 104 ? -13.32 -0.237 -6.223 1 98.56 104 PRO A O 1
ATOM 798 N N . LEU A 1 105 ? -14.109 -1.389 -7.992 1 98.44 105 LEU A N 1
ATOM 799 C CA . LEU A 1 105 ? -13.172 -0.775 -8.922 1 98.44 105 LEU A CA 1
ATOM 800 C C . LEU A 1 105 ? -13.805 0.411 -9.633 1 98.44 105 LEU A C 1
ATOM 802 O O . LEU A 1 105 ? -13.102 1.277 -10.156 1 98.44 105 LEU A O 1
ATOM 806 N N . LYS A 1 106 ? -15.133 0.463 -9.633 1 97.81 106 LYS A N 1
ATOM 807 C CA . LYS A 1 106 ? -15.797 1.439 -10.492 1 97.81 106 LYS A CA 1
ATOM 808 C C . LYS A 1 106 ? -16.609 2.43 -9.664 1 97.81 106 LYS A C 1
ATOM 810 O O . LYS A 1 106 ? -17.172 3.383 -10.211 1 97.81 106 LYS A O 1
ATOM 815 N N . GLU A 1 107 ? -16.703 2.262 -8.492 1 98.75 107 GLU A N 1
ATOM 816 C CA . GLU A 1 107 ? -17.516 3.125 -7.637 1 98.75 107 GLU A CA 1
ATOM 817 C C . GLU A 1 107 ? -16.656 3.859 -6.613 1 98.75 107 GLU A C 1
ATOM 819 O O . GLU A 1 107 ? -15.586 3.377 -6.23 1 98.75 107 GLU A O 1
ATOM 824 N N . THR A 1 108 ? -17.156 5 -6.176 1 98.88 108 THR A N 1
ATOM 825 C CA . THR A 1 108 ? -16.484 5.809 -5.168 1 98.88 108 THR A CA 1
ATOM 826 C C . THR A 1 108 ? -16.547 5.125 -3.803 1 98.88 108 THR A C 1
ATOM 828 O O . THR A 1 108 ? -17.578 4.582 -3.416 1 98.88 108 THR A O 1
ATOM 831 N N . VAL A 1 109 ? -15.367 5.172 -3.066 1 98.94 109 VAL A N 1
ATOM 832 C CA . VAL A 1 109 ? -15.297 4.676 -1.697 1 98.94 109 VAL A CA 1
ATOM 833 C C . VAL A 1 109 ? -15.094 5.84 -0.733 1 98.94 109 VAL A C 1
ATOM 835 O O . VAL A 1 109 ? -14.672 6.926 -1.144 1 98.94 109 VAL A O 1
ATOM 838 N N . GLU A 1 110 ? -15.43 5.562 0.501 1 98.94 110 GLU A N 1
ATOM 839 C CA . GLU A 1 110 ? -15.219 6.523 1.58 1 98.94 110 GLU A CA 1
ATOM 840 C C . GLU A 1 110 ? -14.07 6.09 2.49 1 98.94 110 GLU A C 1
ATOM 842 O O . GLU A 1 110 ? -13.906 4.898 2.76 1 98.94 110 GLU A O 1
ATOM 847 N N . LEU A 1 111 ? -13.336 7.066 2.975 1 98.94 111 LEU A N 1
ATOM 848 C CA . LEU A 1 111 ? -12.297 6.824 3.969 1 98.94 111 LEU A CA 1
ATOM 849 C C . LEU A 1 111 ? -12.594 7.574 5.262 1 98.94 111 LEU A C 1
ATOM 851 O O . LEU A 1 111 ? -13.102 8.703 5.23 1 98.94 111 LEU A O 1
ATOM 855 N N . ARG A 1 112 ? -12.25 6.945 6.359 1 98.94 112 ARG A N 1
ATOM 856 C CA . ARG A 1 112 ? -12.328 7.57 7.672 1 98.94 112 ARG A CA 1
ATOM 857 C C . ARG A 1 112 ? -11.07 7.301 8.484 1 98.94 112 ARG A C 1
ATOM 859 O O . ARG A 1 112 ? -10.562 6.176 8.508 1 98.94 112 ARG A O 1
ATOM 866 N N . ALA A 1 113 ? -10.594 8.344 9.102 1 98.94 113 ALA A N 1
ATOM 867 C CA . ALA A 1 113 ? -9.406 8.195 9.945 1 98.94 113 ALA A CA 1
ATOM 868 C C . ALA A 1 113 ? -9.625 8.828 11.312 1 98.94 113 ALA A C 1
ATOM 870 O O . ALA A 1 113 ? -10.242 9.891 11.422 1 98.94 113 ALA A O 1
ATOM 871 N N . VAL A 1 114 ? -9.133 8.164 12.336 1 98.94 114 VAL A N 1
ATOM 872 C CA . VAL A 1 114 ? -9.164 8.664 13.703 1 98.94 114 VAL A CA 1
ATOM 873 C C . VAL A 1 114 ? -7.785 8.516 14.344 1 98.94 114 VAL A C 1
ATOM 875 O O . VAL A 1 114 ? -7.215 7.426 14.359 1 98.94 114 VAL A O 1
ATOM 878 N N . VAL A 1 115 ? -7.297 9.625 14.859 1 98.94 115 VAL A N 1
ATOM 879 C CA . VAL A 1 115 ? -6.082 9.547 15.656 1 98.94 115 VAL A CA 1
ATOM 880 C C . VAL A 1 115 ? -6.379 8.859 16.984 1 98.94 115 VAL A C 1
ATOM 882 O O . VAL A 1 115 ? -7.289 9.266 17.719 1 98.94 115 VAL A O 1
ATOM 885 N N . THR A 1 116 ? -5.562 7.832 17.266 1 98.94 116 THR A N 1
ATOM 886 C CA . THR A 1 116 ? -5.855 7.023 18.438 1 98.94 116 THR A CA 1
ATOM 887 C C . THR A 1 116 ? -4.895 7.355 19.578 1 98.94 116 THR A C 1
ATOM 889 O O . THR A 1 116 ? -5.195 7.102 20.75 1 98.94 116 THR A O 1
ATOM 892 N N . SER A 1 117 ? -3.762 7.809 19.312 1 98.94 117 SER A N 1
ATOM 893 C CA . SER A 1 117 ? -2.76 8.266 20.281 1 98.94 117 SER A CA 1
ATOM 894 C C . SER A 1 117 ? -1.85 9.32 19.672 1 98.94 117 SER A C 1
ATOM 896 O O . SER A 1 117 ? -1.481 9.227 18.5 1 98.94 117 SER A O 1
ATOM 898 N N . ALA A 1 118 ? -1.513 10.32 20.562 1 98.81 118 ALA A N 1
ATOM 899 C CA . ALA A 1 118 ? -0.667 11.391 20.047 1 98.81 118 ALA A CA 1
ATOM 900 C C . ALA A 1 118 ? 0.307 11.883 21.109 1 98.81 118 ALA A C 1
ATOM 902 O O . ALA A 1 118 ? -0.11 12.406 22.156 1 98.81 118 ALA A O 1
ATOM 903 N N . THR A 1 119 ? 1.48 11.57 20.922 1 98.81 119 THR A N 1
ATOM 904 C CA . THR A 1 119 ? 2.621 12.227 21.547 1 98.81 119 THR A CA 1
ATOM 905 C C . THR A 1 119 ? 3.572 12.789 20.5 1 98.81 119 THR A C 1
ATOM 907 O O . THR A 1 119 ? 3.494 12.422 19.328 1 98.81 119 THR A O 1
ATOM 910 N N . GLU A 1 120 ? 4.402 13.68 20.875 1 98.06 120 GLU A N 1
ATOM 911 C CA . GLU A 1 120 ? 5.238 14.344 19.875 1 98.06 120 GLU A CA 1
ATOM 912 C C . GLU A 1 120 ? 6.105 13.336 19.125 1 98.06 120 GLU A C 1
ATOM 914 O O . GLU A 1 120 ? 6.23 13.414 17.906 1 98.06 120 GLU A O 1
ATOM 919 N N . PRO A 1 121 ? 6.699 12.359 19.797 1 98.12 121 PRO A N 1
ATOM 920 C CA . PRO A 1 121 ? 7.566 11.438 19.047 1 98.12 121 PRO A CA 1
ATOM 921 C C . PRO A 1 121 ? 6.785 10.461 18.188 1 98.12 121 PRO A C 1
ATOM 923 O O . PRO A 1 121 ? 7.344 9.859 17.266 1 98.12 121 PRO A O 1
ATOM 926 N N . GLN A 1 122 ? 5.496 10.297 18.516 1 98.69 122 GLN A N 1
ATOM 927 C CA . GLN A 1 122 ? 4.766 9.227 17.844 1 98.69 122 GLN A CA 1
ATOM 928 C C . GLN A 1 122 ? 3.266 9.508 17.828 1 98.69 122 GLN A C 1
ATOM 930 O O . GLN A 1 122 ? 2.703 9.953 18.828 1 98.69 122 GLN A O 1
ATOM 935 N N . ILE A 1 123 ? 2.645 9.312 16.672 1 98.94 123 ILE A N 1
ATOM 936 C CA . ILE A 1 123 ? 1.194 9.391 16.547 1 98.94 123 ILE A CA 1
ATOM 937 C C . ILE A 1 123 ? 0.666 8.109 15.906 1 98.94 123 ILE A C 1
ATOM 939 O O . ILE A 1 123 ? 1.27 7.578 14.969 1 98.94 123 ILE A O 1
ATOM 943 N N . THR A 1 124 ? -0.44 7.566 16.406 1 98.94 124 THR A N 1
ATOM 944 C CA . THR A 1 124 ? -1.118 6.434 15.781 1 98.94 124 THR A CA 1
ATOM 945 C C . THR A 1 124 ? -2.514 6.832 15.312 1 98.94 124 THR A C 1
ATOM 947 O O . THR A 1 124 ? -3.143 7.719 15.898 1 98.94 124 THR A O 1
ATOM 950 N N . ALA A 1 125 ? -2.941 6.211 14.281 1 98.94 125 ALA A N 1
ATOM 951 C CA . ALA A 1 125 ? -4.27 6.453 13.719 1 98.94 125 ALA A CA 1
ATOM 952 C C . ALA A 1 125 ? -4.891 5.16 13.203 1 98.94 125 ALA A C 1
ATOM 954 O O . ALA A 1 125 ? -4.191 4.312 12.641 1 98.94 125 ALA A O 1
ATOM 955 N N . ASP A 1 126 ? -6.168 5.012 13.414 1 99 126 ASP A N 1
ATOM 956 C CA . ASP A 1 126 ? -6.965 3.988 12.75 1 99 126 ASP A CA 1
ATOM 957 C C . ASP A 1 126 ? -7.668 4.555 11.516 1 99 126 ASP A C 1
ATOM 959 O O . ASP A 1 126 ? -8.172 5.676 11.547 1 99 126 ASP A O 1
ATOM 963 N N . VAL A 1 127 ? -7.633 3.824 10.438 1 98.94 127 VAL A N 1
ATOM 964 C CA . VAL A 1 127 ? -8.227 4.27 9.188 1 98.94 127 VAL A CA 1
ATOM 965 C C . VAL A 1 127 ? -9.031 3.137 8.562 1 98.94 127 VAL A C 1
ATOM 967 O O . VAL A 1 127 ? -8.688 1.962 8.711 1 98.94 127 VAL A O 1
ATOM 970 N N . GLU A 1 128 ? -10.086 3.492 7.898 1 98.94 128 GLU A N 1
ATOM 971 C CA . GLU A 1 128 ? -10.93 2.498 7.242 1 98.94 128 GLU A CA 1
ATOM 972 C C . GLU A 1 128 ? -11.344 2.957 5.848 1 98.94 128 GLU A C 1
ATOM 974 O O . GLU A 1 128 ? -11.406 4.16 5.578 1 98.94 128 GLU A O 1
ATOM 979 N N . LEU A 1 129 ? -11.531 2.059 4.961 1 99 129 LEU A N 1
ATOM 980 C CA . LEU A 1 129 ? -12.148 2.207 3.646 1 99 129 LEU A CA 1
ATOM 981 C C . LEU A 1 129 ? -13.531 1.575 3.619 1 99 129 LEU A C 1
ATOM 983 O O . LEU A 1 129 ? -13.695 0.4 3.957 1 99 129 LEU A O 1
ATOM 987 N N . ILE A 1 130 ? -14.531 2.375 3.275 1 98.94 130 ILE A N 1
ATOM 988 C CA . ILE A 1 130 ? -15.93 1.984 3.383 1 98.94 130 ILE A CA 1
ATOM 989 C C . ILE A 1 130 ? -16.594 2.053 2.008 1 98.94 130 ILE A C 1
ATOM 991 O O . ILE A 1 130 ? -16.375 3 1.251 1 98.94 130 ILE A O 1
ATOM 995 N N . TRP A 1 131 ? -17.406 1.07 1.695 1 98.88 131 TRP A N 1
ATOM 996 C CA . TRP A 1 131 ? -18.234 1.04 0.493 1 98.88 131 TRP A CA 1
ATOM 997 C C . TRP A 1 131 ? -19.547 0.327 0.759 1 98.88 131 TRP A C 1
ATOM 999 O O . TRP A 1 131 ? -19.578 -0.734 1.388 1 98.88 131 TRP A O 1
ATOM 1009 N N . ASP A 1 132 ? -20.641 0.935 0.298 1 98 132 ASP A N 1
ATOM 1010 C CA . ASP A 1 132 ? -21.969 0.349 0.427 1 98 132 ASP A CA 1
ATOM 1011 C C . ASP A 1 132 ? -22.297 0.035 1.886 1 98 132 ASP A C 1
ATOM 1013 O O . ASP A 1 132 ? -22.766 -1.059 2.201 1 98 132 ASP A O 1
ATOM 1017 N N . GLY A 1 133 ? -21.844 0.919 2.703 1 98.06 133 GLY A N 1
ATOM 1018 C CA . GLY A 1 133 ? -22.172 0.853 4.117 1 98.06 133 GLY A CA 1
ATOM 1019 C C . GLY A 1 133 ? -21.344 -0.179 4.871 1 98.06 133 GLY A C 1
ATOM 1020 O O . GLY A 1 133 ? -21.562 -0.406 6.062 1 98.06 133 GLY A O 1
ATOM 1021 N N . LYS A 1 134 ? -20.422 -0.812 4.207 1 98.75 134 LYS A N 1
ATOM 1022 C CA . LYS A 1 134 ? -19.609 -1.85 4.824 1 98.75 134 LYS A CA 1
ATOM 1023 C C . LYS A 1 134 ? -18.125 -1.485 4.77 1 98.75 134 LYS A C 1
ATOM 1025 O O . LYS A 1 134 ? -17.641 -0.971 3.758 1 98.75 134 LYS A O 1
ATOM 1030 N N . VAL A 1 135 ? -17.438 -1.763 5.883 1 98.94 135 VAL A N 1
ATOM 1031 C CA . VAL A 1 135 ? -15.992 -1.611 5.887 1 98.94 135 VAL A CA 1
ATOM 1032 C C . VAL A 1 135 ? -15.359 -2.67 4.988 1 98.94 135 VAL A C 1
ATOM 1034 O O . VAL A 1 135 ? -15.578 -3.869 5.18 1 98.94 135 VAL A O 1
ATOM 1037 N N . ARG A 1 136 ? -14.602 -2.225 4.02 1 98.94 136 ARG A N 1
ATOM 1038 C CA . ARG A 1 136 ? -13.945 -3.125 3.078 1 98.94 136 ARG A CA 1
ATOM 1039 C C . ARG A 1 136 ? -12.508 -3.414 3.508 1 98.94 136 ARG A C 1
ATOM 1041 O O . ARG A 1 136 ? -11.977 -4.492 3.23 1 98.94 136 ARG A O 1
ATOM 1048 N N . ALA A 1 137 ? -11.875 -2.473 4.156 1 98.94 137 ALA A N 1
ATOM 1049 C CA . ALA A 1 137 ? -10.516 -2.609 4.672 1 98.94 137 ALA A CA 1
ATOM 1050 C C . ALA A 1 137 ? -10.289 -1.679 5.859 1 98.94 137 ALA A C 1
ATOM 1052 O O . ALA A 1 137 ? -10.945 -0.643 5.98 1 98.94 137 ALA A O 1
ATOM 1053 N N . THR A 1 138 ? -9.398 -2.062 6.738 1 99 138 THR A N 1
ATOM 1054 C CA . THR A 1 138 ? -8.938 -1.241 7.852 1 99 138 THR A CA 1
ATOM 1055 C C . THR A 1 138 ? -7.414 -1.235 7.93 1 99 138 THR A C 1
ATOM 1057 O O . THR A 1 138 ? -6.754 -2.113 7.367 1 99 138 THR A O 1
ATOM 1060 N N . ALA A 1 139 ? -6.934 -0.214 8.609 1 98.94 139 ALA A N 1
ATOM 1061 C CA . ALA A 1 139 ? -5.5 -0.223 8.906 1 98.94 139 ALA A CA 1
ATOM 1062 C C . ALA A 1 139 ? -5.207 0.507 10.219 1 98.94 139 ALA A C 1
ATOM 1064 O O . ALA A 1 139 ? -5.91 1.453 10.578 1 98.94 139 ALA A O 1
ATOM 1065 N N . ALA A 1 140 ? -4.277 0.043 10.914 1 99 140 ALA A N 1
ATOM 1066 C CA . ALA A 1 140 ? -3.602 0.779 11.977 1 99 140 ALA A CA 1
ATOM 1067 C C . ALA A 1 140 ? -2.273 1.354 11.492 1 99 140 ALA A C 1
ATOM 1069 O O . ALA A 1 140 ? -1.416 0.619 11 1 99 140 ALA A O 1
ATOM 1070 N N . ALA A 1 141 ? -2.152 2.613 11.633 1 99 141 ALA A N 1
ATOM 1071 C CA . ALA A 1 141 ? -0.956 3.295 11.148 1 99 141 ALA A CA 1
ATOM 1072 C C . ALA A 1 141 ? -0.122 3.838 12.305 1 99 141 ALA A C 1
ATOM 1074 O O . ALA A 1 141 ? -0.665 4.391 13.266 1 99 141 ALA A O 1
ATOM 1075 N N . LEU A 1 142 ? 1.171 3.607 12.227 1 99 142 LEU A N 1
ATOM 1076 C CA . LEU A 1 142 ? 2.148 4.168 13.156 1 99 142 LEU A CA 1
ATOM 1077 C C . LEU A 1 142 ? 3.021 5.207 12.461 1 99 142 LEU A C 1
ATOM 1079 O O . LEU A 1 142 ? 3.662 4.91 11.453 1 99 142 LEU A O 1
ATOM 1083 N N . TRP A 1 143 ? 3.033 6.395 13.023 1 98.88 143 TRP A N 1
ATOM 1084 C CA . TRP A 1 143 ? 3.811 7.5 12.469 1 98.88 143 TRP A CA 1
ATOM 1085 C C . TRP A 1 143 ? 4.84 8 13.477 1 98.88 143 TRP A C 1
ATOM 1087 O O . TRP A 1 143 ? 4.547 8.109 14.672 1 98.88 143 TRP A O 1
ATOM 1097 N N . LYS A 1 144 ? 5.992 8.297 12.984 1 98.5 144 LYS A N 1
ATOM 1098 C CA . LYS A 1 144 ? 7.074 8.781 13.836 1 98.5 144 LYS A CA 1
ATOM 1099 C C . LYS A 1 144 ? 7.531 10.172 13.406 1 98.5 144 LYS A C 1
ATOM 1101 O O . LYS A 1 144 ? 7.527 10.5 12.219 1 98.5 144 LYS A O 1
ATOM 1106 N N . ARG A 1 145 ? 7.91 10.891 14.383 1 97.38 145 ARG A N 1
ATOM 1107 C CA . ARG A 1 145 ? 8.492 12.195 14.078 1 97.38 145 ARG A CA 1
ATOM 1108 C C . ARG A 1 145 ? 9.711 12.055 13.164 1 97.38 145 ARG A C 1
ATOM 1110 O O . ARG A 1 145 ? 10.594 11.234 13.43 1 97.38 145 ARG A O 1
AT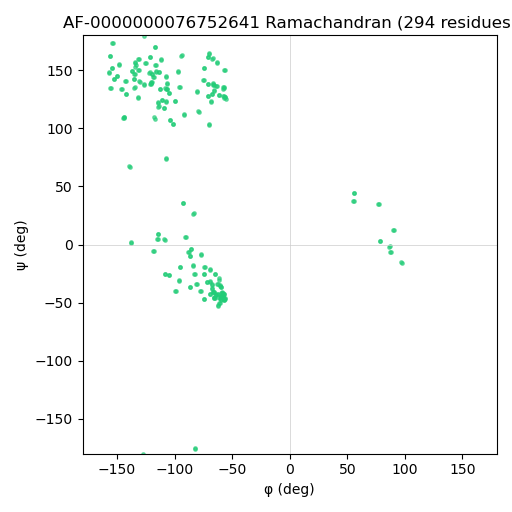OM 1117 N N . TRP A 1 146 ? 9.68 12.797 12.109 1 93.25 146 TRP A N 1
ATOM 1118 C CA . TRP A 1 146 ? 10.766 12.703 11.148 1 93.25 146 TRP A CA 1
ATOM 1119 C C . TRP A 1 146 ? 11.977 13.5 11.617 1 93.25 146 TRP A C 1
ATOM 1121 O O . TRP A 1 146 ? 11.875 14.703 11.867 1 93.25 146 TRP A O 1
ATOM 1131 N N . ARG A 1 147 ? 13.094 12.844 11.906 1 85 147 ARG A N 1
ATOM 1132 C CA . ARG A 1 147 ? 14.344 13.453 12.336 1 85 147 ARG A CA 1
ATOM 1133 C C . ARG A 1 147 ? 15.461 13.172 11.344 1 85 147 ARG A C 1
ATOM 1135 O O . ARG A 1 147 ? 15.836 12.008 11.133 1 85 147 ARG A O 1
ATOM 1142 N N . PRO A 1 148 ? 15.875 14.195 10.648 1 74.06 148 PRO A N 1
ATOM 1143 C CA . PRO A 1 148 ? 16.984 13.977 9.719 1 74.06 148 PRO A CA 1
ATOM 1144 C C . PRO A 1 148 ? 18.219 13.398 10.406 1 74.06 148 PRO A C 1
ATOM 1146 O O . PRO A 1 148 ? 18.5 13.742 11.562 1 74.06 148 PRO A O 1
ATOM 1149 N N . ARG A 1 149 ? 18.719 12.219 9.812 1 61.69 149 ARG A N 1
ATOM 1150 C CA . ARG A 1 149 ? 19.984 11.703 10.328 1 61.69 149 ARG A CA 1
ATOM 1151 C C . ARG A 1 149 ? 21.156 12.586 9.922 1 61.69 149 ARG A C 1
ATOM 1153 O O . ARG A 1 149 ? 21.094 13.258 8.883 1 61.69 149 ARG A O 1
ATOM 1160 N N . MET B 1 1 ? 16.016 -18.766 -16.047 1 52.34 1 MET B N 1
ATOM 1161 C CA . MET B 1 1 ? 14.586 -19.031 -16.219 1 52.34 1 MET B CA 1
ATOM 1162 C C . MET B 1 1 ? 13.852 -17.781 -16.672 1 52.34 1 MET B C 1
ATOM 1164 O O . MET B 1 1 ? 13.781 -16.797 -15.938 1 52.34 1 MET B O 1
ATOM 1168 N N . THR B 1 2 ? 13.438 -17.578 -18 1 77.25 2 THR B N 1
ATOM 1169 C CA . THR B 1 2 ? 13.242 -16.312 -18.719 1 77.25 2 THR B CA 1
ATOM 1170 C C . THR B 1 2 ? 11.859 -15.742 -18.438 1 77.25 2 THR B C 1
ATOM 1172 O O . THR B 1 2 ? 11.672 -14.523 -18.469 1 77.25 2 THR B O 1
ATOM 1175 N N . GLU B 1 3 ? 10.93 -16.547 -17.953 1 94.12 3 GLU B N 1
ATOM 1176 C CA . GLU B 1 3 ? 9.57 -16.062 -17.75 1 94.12 3 GLU B CA 1
ATOM 1177 C C . GLU B 1 3 ? 9.258 -15.875 -16.281 1 94.12 3 GLU B C 1
ATOM 1179 O O . GLU B 1 3 ? 9.617 -16.719 -15.453 1 94.12 3 GLU B O 1
ATOM 1184 N N . SER B 1 4 ? 8.68 -14.797 -15.93 1 98.5 4 SER B N 1
ATOM 1185 C CA . SER B 1 4 ? 8.32 -14.547 -14.539 1 98.5 4 SER B CA 1
ATOM 1186 C C . SER B 1 4 ? 7.16 -15.438 -14.102 1 98.5 4 SER B C 1
ATOM 1188 O O . SER B 1 4 ? 6.457 -16.016 -14.938 1 98.5 4 SER B O 1
ATOM 1190 N N . ILE B 1 5 ? 7.031 -15.547 -12.781 1 98.44 5 ILE B N 1
ATOM 1191 C CA . ILE B 1 5 ? 5.93 -16.312 -12.203 1 98.44 5 ILE B CA 1
ATOM 1192 C C . ILE B 1 5 ? 4.598 -15.727 -12.68 1 98.44 5 ILE B C 1
ATOM 1194 O O . ILE B 1 5 ? 3.697 -16.469 -13.078 1 98.44 5 ILE B O 1
ATOM 1198 N N . GLN B 1 6 ? 4.465 -14.383 -12.719 1 97.75 6 GLN B N 1
ATOM 1199 C CA . GLN B 1 6 ? 3.236 -13.711 -13.133 1 97.75 6 GLN B CA 1
ATOM 1200 C C . GLN B 1 6 ? 2.918 -13.992 -14.602 1 97.75 6 GLN B C 1
ATOM 1202 O O . GLN B 1 6 ? 1.777 -14.312 -14.938 1 97.75 6 GLN B O 1
ATOM 1207 N N . GLU B 1 7 ? 3.861 -13.891 -15.406 1 97.31 7 GLU B N 1
ATOM 1208 C CA . GLU B 1 7 ? 3.658 -14.086 -16.844 1 97.31 7 GLU B CA 1
ATOM 1209 C C . GLU B 1 7 ? 3.311 -15.539 -17.156 1 97.31 7 GLU B C 1
ATOM 1211 O O . GLU B 1 7 ? 2.541 -15.812 -18.078 1 97.31 7 GLU B O 1
ATOM 1216 N N . ARG B 1 8 ? 3.885 -16.422 -16.406 1 97 8 ARG B N 1
ATOM 1217 C CA . ARG B 1 8 ? 3.627 -17.844 -16.625 1 97 8 ARG B CA 1
ATOM 1218 C C . ARG B 1 8 ? 2.236 -18.234 -16.125 1 97 8 ARG B C 1
ATOM 1220 O O . ARG B 1 8 ? 1.482 -18.891 -16.844 1 97 8 ARG B O 1
ATOM 1227 N N . LEU B 1 9 ? 1.883 -17.828 -14.984 1 95.62 9 LEU B N 1
ATOM 1228 C CA . LEU B 1 9 ? 0.67 -18.312 -14.328 1 95.62 9 LEU B CA 1
ATOM 1229 C C . LEU B 1 9 ? -0.539 -17.484 -14.75 1 95.62 9 LEU B C 1
ATOM 1231 O O . LEU B 1 9 ? -1.649 -18 -14.859 1 95.62 9 LEU B O 1
ATOM 1235 N N . TYR B 1 10 ? -0.311 -16.172 -14.938 1 94.25 10 TYR B N 1
ATOM 1236 C CA . TYR B 1 10 ? -1.409 -15.25 -15.195 1 94.25 10 TYR B CA 1
ATOM 1237 C C . TYR B 1 10 ? -1.029 -14.242 -16.266 1 94.25 10 TYR B C 1
ATOM 1239 O O . TYR B 1 10 ? -1.023 -13.031 -16.016 1 94.25 10 TYR B O 1
ATOM 1247 N N . PRO B 1 11 ? -0.829 -14.648 -17.484 1 95.31 11 PRO B N 1
ATOM 1248 C CA . PRO B 1 11 ? -0.21 -13.797 -18.5 1 95.31 11 PRO B CA 1
ATOM 1249 C C . PRO B 1 11 ? -1.052 -12.57 -18.844 1 95.31 11 PRO B C 1
ATOM 1251 O O . PRO B 1 11 ? -0.511 -11.539 -19.25 1 95.31 11 PRO B O 1
ATOM 1254 N N . ASP B 1 12 ? -2.342 -12.57 -18.672 1 95.44 12 ASP B N 1
ATOM 1255 C CA . ASP B 1 12 ? -3.182 -11.469 -19.109 1 95.44 12 ASP B CA 1
ATOM 1256 C C . ASP B 1 12 ? -3.822 -10.742 -17.938 1 95.44 12 ASP B C 1
ATOM 1258 O O . ASP B 1 12 ? -4.773 -9.977 -18.109 1 95.44 12 ASP B O 1
ATOM 1262 N N . LEU B 1 13 ? -3.42 -11.055 -16.734 1 95.94 13 LEU B N 1
ATOM 1263 C CA . LEU B 1 13 ? -4.008 -10.477 -15.531 1 95.94 13 LEU B CA 1
ATOM 1264 C C . LEU B 1 13 ? -3.809 -8.969 -15.508 1 95.94 13 LEU B C 1
ATOM 1266 O O . LEU B 1 13 ? -2.697 -8.477 -15.727 1 95.94 13 LEU B O 1
ATOM 1270 N N . PRO B 1 14 ? -4.84 -8.203 -15.305 1 97.81 14 PRO B N 1
ATOM 1271 C CA . PRO B 1 14 ? -4.727 -6.742 -15.328 1 97.81 14 PRO B CA 1
ATOM 1272 C C . PRO B 1 14 ? -4.484 -6.148 -13.938 1 97.81 14 PRO B C 1
ATOM 1274 O O . PRO B 1 14 ? -5.016 -5.082 -13.617 1 97.81 14 PRO B O 1
ATOM 1277 N N . CYS B 1 15 ? -3.764 -6.793 -13.117 1 98.56 15 CYS B N 1
ATOM 1278 C CA . CYS B 1 15 ? -3.436 -6.297 -11.789 1 98.56 15 CYS B CA 1
ATOM 1279 C C . CYS B 1 15 ? -2.547 -5.062 -11.867 1 98.56 15 CYS B C 1
ATOM 1281 O O . CYS B 1 15 ? -1.574 -5.043 -12.625 1 98.56 15 CYS B O 1
ATOM 1283 N N . PHE B 1 16 ? -2.793 -4.051 -11.055 1 98.88 16 PHE B N 1
ATOM 1284 C CA . PHE B 1 16 ? -2.008 -2.822 -11.039 1 98.88 16 PHE B CA 1
ATOM 1285 C C . PHE B 1 16 ? -0.546 -3.117 -10.727 1 98.88 16 PHE B C 1
ATOM 1287 O O . PHE B 1 16 ? 0.352 -2.6 -11.398 1 98.88 16 PHE B O 1
ATOM 1294 N N . GLY B 1 17 ? -0.268 -3.92 -9.727 1 98.81 17 GLY B N 1
ATOM 1295 C CA . GLY B 1 17 ? 1.077 -4.145 -9.219 1 98.81 17 GLY B CA 1
ATOM 1296 C C . GLY B 1 17 ? 1.892 -5.086 -10.086 1 98.81 17 GLY B C 1
ATOM 1297 O O . GLY B 1 17 ? 3.078 -4.848 -10.328 1 98.81 17 GLY B O 1
ATOM 1298 N N . CYS B 1 18 ? 1.193 -6.156 -10.586 1 98.62 18 CYS B N 1
ATOM 1299 C CA . CYS B 1 18 ? 2.039 -7.188 -11.18 1 98.62 18 CYS B CA 1
ATOM 1300 C C . CYS B 1 18 ? 1.429 -7.715 -12.477 1 98.62 18 CYS B C 1
ATOM 1302 O O . CYS B 1 18 ? 1.964 -8.641 -13.086 1 98.62 18 CYS B O 1
ATOM 1304 N N . GLY B 1 19 ? 0.307 -7.168 -12.867 1 97.69 19 GLY B N 1
ATOM 1305 C CA . GLY B 1 19 ? -0.347 -7.68 -14.062 1 97.69 19 GLY B CA 1
ATOM 1306 C C . GLY B 1 19 ? 0.255 -7.141 -15.344 1 97.69 19 GLY B C 1
ATOM 1307 O O . GLY B 1 19 ? 0.352 -5.926 -15.531 1 97.69 19 GLY B O 1
ATOM 1308 N N . HIS B 1 20 ? 0.523 -8.047 -16.25 1 96.12 20 HIS B N 1
ATOM 1309 C CA . HIS B 1 20 ? 1.129 -7.641 -17.516 1 96.12 20 HIS B CA 1
ATOM 1310 C C . HIS B 1 20 ? 0.065 -7.266 -18.531 1 96.12 20 HIS B C 1
ATOM 1312 O O . HIS B 1 20 ? 0.384 -6.73 -19.609 1 96.12 20 HIS B O 1
ATOM 1318 N N . GLY B 1 21 ? -1.166 -7.488 -18.172 1 96.31 21 GLY B N 1
ATOM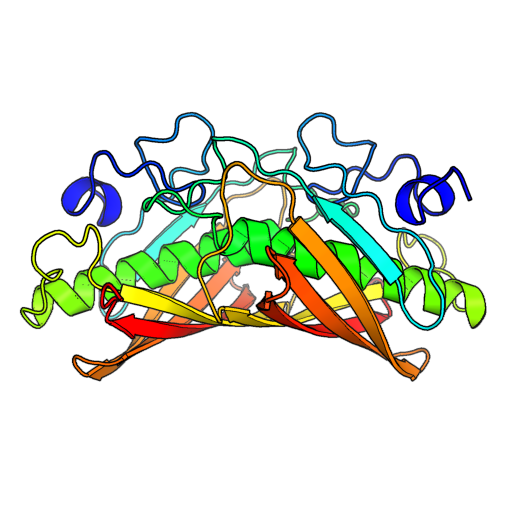 1319 C CA . GLY B 1 21 ? -2.281 -7.016 -18.969 1 96.31 21 GLY B CA 1
ATOM 1320 C C . GLY B 1 21 ? -2.678 -5.586 -18.656 1 96.31 21 GLY B C 1
ATOM 1321 O O . GLY B 1 21 ? -3.598 -5.043 -19.266 1 96.31 21 GLY B O 1
ATOM 1322 N N . ASN B 1 22 ? -2.088 -4.969 -17.719 1 97.88 22 ASN B N 1
ATOM 1323 C CA . ASN B 1 22 ? -2.312 -3.58 -17.328 1 97.88 22 ASN B CA 1
ATOM 1324 C C . ASN B 1 22 ? -1.212 -2.666 -17.859 1 97.88 22 ASN B C 1
ATOM 1326 O O . ASN B 1 22 ? -0.137 -2.57 -17.266 1 97.88 22 ASN B O 1
ATOM 1330 N N . ASP B 1 23 ? -1.445 -1.958 -18.828 1 95.81 23 ASP B N 1
ATOM 1331 C CA . ASP B 1 23 ? -0.418 -1.182 -19.516 1 95.81 23 ASP B CA 1
ATOM 1332 C C . ASP B 1 23 ? 0.084 -0.037 -18.641 1 95.81 23 ASP B C 1
ATOM 1334 O O . ASP B 1 23 ? 1.2 0.452 -18.828 1 95.81 23 ASP B O 1
ATOM 1338 N N . ARG B 1 24 ? -0.746 0.291 -17.703 1 95.75 24 ARG B N 1
ATOM 1339 C CA . ARG B 1 24 ? -0.373 1.432 -16.875 1 95.75 24 ARG B CA 1
ATOM 1340 C C . ARG B 1 24 ? 0.003 0.986 -15.461 1 95.75 24 ARG B C 1
ATOM 1342 O O . ARG B 1 24 ? 0.161 1.815 -14.562 1 95.75 24 ARG B O 1
ATOM 1349 N N . GLY B 1 25 ? 0.025 -0.332 -15.266 1 98.06 25 GLY B N 1
ATOM 1350 C CA . GLY B 1 25 ? 0.432 -0.873 -13.977 1 98.06 25 GLY B CA 1
ATOM 1351 C C . GLY B 1 25 ? 1.938 -0.971 -13.82 1 98.06 25 GLY B C 1
ATOM 1352 O O . GLY B 1 25 ? 2.689 -0.475 -14.664 1 98.06 25 GLY B O 1
ATOM 1353 N N . LEU B 1 26 ? 2.369 -1.528 -12.734 1 98.62 26 LEU B N 1
ATOM 1354 C CA . LEU B 1 26 ? 3.787 -1.611 -12.398 1 98.62 26 LEU B CA 1
ATOM 1355 C C . LEU B 1 26 ? 4.441 -2.797 -13.102 1 98.62 26 LEU B C 1
ATOM 1357 O O . LEU B 1 26 ? 5.66 -2.824 -13.281 1 98.62 26 LEU B O 1
ATOM 1361 N N . LYS B 1 27 ? 3.719 -3.801 -13.438 1 98.31 27 LYS B N 1
ATOM 1362 C CA . LYS B 1 27 ? 4.145 -4.977 -14.188 1 98.31 27 LYS B CA 1
ATOM 1363 C C . LYS B 1 27 ? 5.328 -5.664 -13.508 1 98.31 27 LYS B C 1
ATOM 1365 O O . LYS B 1 27 ? 6.305 -6.027 -14.164 1 98.31 27 LYS B O 1
ATOM 1370 N N . LEU B 1 28 ? 5.219 -5.812 -12.164 1 98.81 28 LEU B N 1
ATOM 1371 C CA . LEU B 1 28 ? 6.254 -6.484 -11.391 1 98.81 28 LEU B CA 1
ATOM 1372 C C . LEU B 1 28 ? 6.484 -7.902 -11.898 1 98.81 28 LEU B C 1
ATOM 1374 O O . LEU B 1 28 ? 5.527 -8.625 -12.188 1 98.81 28 LEU B O 1
ATOM 1378 N N . ARG B 1 29 ? 7.75 -8.289 -12.062 1 98.75 29 ARG B N 1
ATOM 1379 C CA . ARG B 1 29 ? 8.156 -9.641 -12.43 1 98.75 29 ARG B CA 1
ATOM 1380 C C . ARG B 1 29 ? 8.93 -10.312 -11.297 1 98.75 29 ARG B C 1
ATOM 1382 O O . ARG B 1 29 ? 9.906 -9.758 -10.789 1 98.75 29 ARG B O 1
ATOM 1389 N N . SER B 1 30 ? 8.438 -11.438 -10.844 1 98.94 30 SER B N 1
ATOM 1390 C CA . SER B 1 30 ? 9.07 -12.211 -9.781 1 98.94 30 SER B CA 1
ATOM 1391 C C . SER B 1 30 ? 9.594 -13.547 -10.297 1 98.94 30 SER B C 1
ATOM 1393 O O . SER B 1 30 ? 8.992 -14.148 -11.195 1 98.94 30 SER B O 1
ATOM 1395 N N . TYR B 1 31 ? 10.688 -14.023 -9.695 1 98.88 31 TYR B N 1
ATOM 1396 C CA . TYR B 1 31 ? 11.344 -15.242 -10.156 1 98.88 31 TYR B CA 1
ATOM 1397 C C . TYR B 1 31 ? 11.695 -16.141 -8.977 1 98.88 31 TYR B C 1
ATOM 1399 O O . TYR B 1 31 ? 12.125 -15.672 -7.926 1 98.88 31 TYR B O 1
ATOM 1407 N N . PRO B 1 32 ? 11.547 -17.453 -9.211 1 98.31 32 PRO B N 1
ATOM 1408 C CA . PRO B 1 32 ? 12.047 -18.359 -8.18 1 98.31 32 PRO B CA 1
ATOM 1409 C C . PRO B 1 32 ? 13.562 -18.312 -8.039 1 98.31 32 PRO B C 1
ATOM 1411 O O . PRO B 1 32 ? 14.281 -18.156 -9.031 1 98.31 32 PRO B O 1
ATOM 1414 N N . ALA B 1 33 ? 13.969 -18.312 -6.855 1 97.31 33 ALA B N 1
ATOM 1415 C CA . ALA B 1 33 ? 15.375 -18.469 -6.49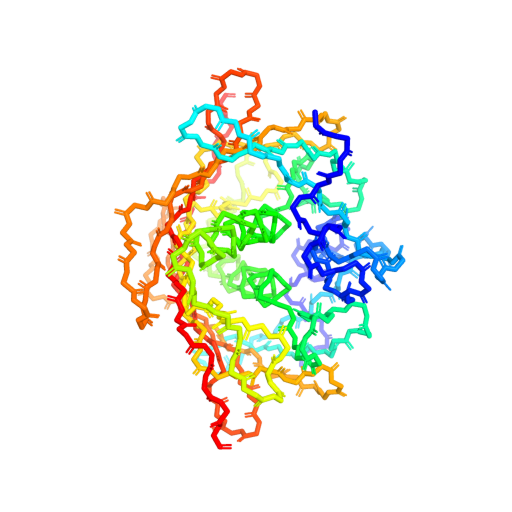6 1 97.31 33 ALA B CA 1
ATOM 1416 C C . ALA B 1 33 ? 15.547 -19.594 -5.477 1 97.31 33 ALA B C 1
ATOM 1418 O O . ALA B 1 33 ? 14.602 -20.328 -5.184 1 97.31 33 ALA B O 1
ATOM 1419 N N . ASP B 1 34 ? 16.797 -19.812 -5.086 1 96.19 34 ASP B N 1
ATOM 1420 C CA . ASP B 1 34 ? 17.062 -20.859 -4.105 1 96.19 34 ASP B CA 1
ATOM 1421 C C . ASP B 1 34 ? 16.547 -20.469 -2.725 1 96.19 34 ASP B C 1
ATOM 1423 O O . ASP B 1 34 ? 17.156 -19.641 -2.039 1 96.19 34 ASP B O 1
ATOM 1427 N N . GLY B 1 35 ? 15.43 -21.016 -2.318 1 96.62 35 GLY B N 1
ATOM 1428 C CA . GLY B 1 35 ? 14.891 -20.828 -0.979 1 96.62 35 GLY B CA 1
ATOM 1429 C C . GLY B 1 35 ? 14.008 -19.609 -0.856 1 96.62 35 GLY B C 1
ATOM 1430 O O . GLY B 1 35 ? 13.516 -19.297 0.232 1 96.62 35 GLY B O 1
ATOM 1431 N N . TYR B 1 36 ? 13.953 -18.844 -1.874 1 98.56 36 TYR B N 1
ATOM 1432 C CA . TYR B 1 36 ? 13.094 -17.672 -1.848 1 98.56 36 TYR B CA 1
ATOM 1433 C C . TYR B 1 36 ? 12.656 -17.281 -3.256 1 98.56 36 TYR B C 1
ATOM 1435 O O . TYR B 1 36 ? 13.008 -17.953 -4.23 1 98.56 36 TYR B O 1
ATOM 1443 N N . VAL B 1 37 ? 11.758 -16.312 -3.371 1 98.88 37 VAL B N 1
ATOM 1444 C CA . VAL B 1 37 ? 11.367 -15.664 -4.617 1 98.88 37 VAL B CA 1
ATOM 1445 C C . VAL B 1 37 ? 11.953 -14.258 -4.68 1 98.88 37 VAL B C 1
ATOM 1447 O O . VAL B 1 37 ? 11.977 -13.539 -3.674 1 98.88 37 VAL B O 1
ATOM 1450 N N . THR B 1 38 ? 12.445 -13.883 -5.867 1 98.94 38 THR B N 1
ATOM 1451 C CA . THR B 1 38 ? 13.133 -12.602 -5.98 1 98.94 38 THR B CA 1
ATOM 1452 C C . THR B 1 38 ? 12.508 -11.75 -7.082 1 98.94 38 THR B C 1
ATOM 1454 O O . THR B 1 38 ? 11.875 -12.281 -8 1 98.94 38 THR B O 1
ATOM 1457 N N . ALA B 1 39 ? 12.68 -10.453 -6.996 1 98.94 39 ALA B N 1
ATOM 1458 C CA . ALA B 1 39 ? 12.281 -9.484 -8.016 1 98.94 39 ALA B CA 1
ATOM 1459 C C . ALA B 1 39 ? 13.102 -8.203 -7.906 1 98.94 39 ALA B C 1
ATOM 1461 O O . ALA B 1 39 ? 13.805 -7.988 -6.91 1 98.94 39 ALA B O 1
ATOM 1462 N N . GLN B 1 40 ? 13.078 -7.445 -8.953 1 98.88 40 GLN B N 1
ATOM 1463 C CA . GLN B 1 40 ? 13.594 -6.078 -8.984 1 98.88 40 GLN B CA 1
ATOM 1464 C C . GLN B 1 40 ? 12.508 -5.094 -9.398 1 98.88 40 GLN B C 1
ATOM 1466 O O . GLN B 1 40 ? 11.609 -5.438 -10.164 1 98.88 40 GLN B O 1
ATOM 1471 N N . PHE B 1 41 ? 12.648 -3.91 -8.836 1 98.94 41 PHE B N 1
ATOM 1472 C CA . PHE B 1 41 ? 11.703 -2.852 -9.164 1 98.94 41 PHE B CA 1
ATOM 1473 C C . PHE B 1 41 ? 12.406 -1.503 -9.25 1 98.94 41 PHE B C 1
ATOM 1475 O O . PHE B 1 41 ? 13.156 -1.128 -8.352 1 98.94 41 PHE B O 1
ATOM 1482 N N . THR B 1 42 ? 12.164 -0.794 -10.336 1 98.88 42 THR B N 1
ATOM 1483 C CA . THR B 1 42 ? 12.633 0.579 -10.484 1 98.88 42 THR B CA 1
ATOM 1484 C C . THR B 1 42 ? 11.461 1.559 -10.422 1 98.88 42 THR B C 1
ATOM 1486 O O . THR B 1 42 ? 10.57 1.524 -11.266 1 98.88 42 THR B O 1
ATOM 1489 N N . PRO B 1 43 ? 11.523 2.422 -9.398 1 98.69 43 PRO B N 1
ATOM 1490 C CA . PRO B 1 43 ? 10.438 3.396 -9.273 1 98.69 43 PRO B CA 1
ATOM 1491 C C . PRO B 1 43 ? 10.359 4.352 -10.461 1 98.69 43 PRO B C 1
ATOM 1493 O O . PRO B 1 43 ? 11.336 4.492 -11.211 1 98.69 43 PRO B O 1
ATOM 1496 N N . TRP B 1 44 ? 9.164 4.895 -10.625 1 97.88 44 TRP B N 1
ATOM 1497 C CA . TRP B 1 44 ? 8.961 6.059 -11.484 1 97.88 44 TRP B CA 1
ATOM 1498 C C . TRP B 1 44 ? 9.023 7.348 -10.672 1 97.88 44 TRP B C 1
ATOM 1500 O O . TRP B 1 44 ? 8.883 7.328 -9.453 1 97.88 44 TRP B O 1
ATOM 1510 N N . LEU B 1 45 ? 9.211 8.445 -11.383 1 96.94 45 LEU B N 1
ATOM 1511 C CA . LEU B 1 45 ? 9.328 9.727 -10.695 1 96.94 45 LEU B CA 1
ATOM 1512 C C . LEU B 1 45 ? 8.055 10.055 -9.922 1 96.94 45 LEU B C 1
ATOM 1514 O O . LEU B 1 45 ? 8.117 10.656 -8.844 1 96.94 45 LEU B O 1
ATOM 1518 N N . GLU B 1 46 ? 6.961 9.57 -10.406 1 97.81 46 GLU B N 1
ATOM 1519 C CA . GLU B 1 46 ? 5.66 9.867 -9.812 1 97.81 46 GLU B CA 1
ATOM 1520 C C . GLU B 1 46 ? 5.438 9.055 -8.539 1 97.81 46 GLU B C 1
ATOM 1522 O O . GLU B 1 46 ? 4.504 9.32 -7.777 1 97.81 46 GLU B O 1
ATOM 1527 N N . HIS B 1 47 ? 6.324 8.086 -8.258 1 98.75 47 HIS B N 1
ATOM 1528 C CA . HIS B 1 47 ? 6.203 7.238 -7.07 1 98.75 47 HIS B CA 1
ATOM 1529 C C . HIS B 1 47 ? 6.793 7.926 -5.844 1 98.75 47 HIS B C 1
ATOM 1531 O O . HIS B 1 47 ? 7.203 7.258 -4.891 1 98.75 47 HIS B O 1
ATOM 1537 N N . ASP B 1 48 ? 6.789 9.273 -5.859 1 98.56 48 ASP B N 1
ATOM 1538 C CA . ASP B 1 48 ? 7.391 10.086 -4.801 1 98.56 48 ASP B CA 1
ATOM 1539 C C . ASP B 1 48 ? 6.516 10.086 -3.549 1 98.56 48 ASP B C 1
ATOM 1541 O O . ASP B 1 48 ? 5.289 10.133 -3.643 1 98.56 48 ASP B O 1
ATOM 1545 N N . ASN B 1 49 ? 7.18 10.039 -2.365 1 97.81 49 ASN B N 1
ATOM 1546 C CA . ASN B 1 49 ? 6.441 10.141 -1.11 1 97.81 49 ASN B CA 1
ATOM 1547 C C . ASN B 1 49 ? 6.305 11.586 -0.654 1 97.81 49 ASN B C 1
ATOM 1549 O O . ASN B 1 49 ? 5.816 11.852 0.446 1 97.81 49 ASN B O 1
ATOM 1553 N N . GLY B 1 50 ? 6.727 12.453 -1.469 1 95.69 50 GLY B N 1
ATOM 1554 C CA . GLY B 1 50 ? 6.727 13.867 -1.124 1 95.69 50 GLY B CA 1
ATOM 1555 C C . GLY B 1 50 ? 8.07 14.359 -0.615 1 95.69 50 GLY B C 1
ATOM 1556 O O . GLY B 1 50 ? 8.312 15.57 -0.557 1 95.69 50 GLY B O 1
ATOM 1557 N N . LEU B 1 51 ? 8.984 13.469 -0.231 1 94.62 51 LEU B N 1
ATOM 1558 C CA . LEU B 1 51 ? 10.266 13.812 0.365 1 94.62 51 LEU B CA 1
ATOM 1559 C C . LEU B 1 51 ? 11.422 13.398 -0.547 1 94.62 51 LEU B C 1
ATOM 1561 O O . LEU B 1 51 ? 12.586 13.453 -0.148 1 94.62 51 LEU B O 1
ATOM 1565 N N . GLY B 1 52 ? 11.07 12.914 -1.696 1 95.56 52 GLY B N 1
ATOM 1566 C CA . GLY B 1 52 ? 12.109 12.461 -2.607 1 95.56 52 GLY B CA 1
ATOM 1567 C C . GLY B 1 52 ? 12.461 10.992 -2.426 1 95.56 52 GLY B C 1
ATOM 1568 O O . GLY B 1 52 ? 13.516 10.539 -2.893 1 95.56 52 GLY B O 1
ATOM 1569 N N . PHE B 1 53 ? 11.656 10.273 -1.688 1 97.38 53 PHE B N 1
ATOM 1570 C CA . PHE B 1 53 ? 11.82 8.836 -1.502 1 97.38 53 PHE B CA 1
ATOM 1571 C C . PHE B 1 53 ? 10.625 8.078 -2.062 1 97.38 53 PHE B C 1
ATOM 1573 O O . PHE B 1 53 ? 9.641 8.688 -2.484 1 97.38 53 PHE B O 1
ATOM 1580 N N . LEU B 1 54 ? 10.758 6.77 -2.133 1 98.81 54 LEU B N 1
ATOM 1581 C CA . LEU B 1 54 ? 9.703 5.914 -2.662 1 98.81 54 LEU B CA 1
ATOM 1582 C C . LEU B 1 54 ? 8.469 5.945 -1.764 1 98.81 54 LEU B C 1
ATOM 1584 O O . LEU B 1 54 ? 8.586 5.805 -0.544 1 98.81 54 LEU B O 1
ATOM 1588 N N . ASN B 1 55 ? 7.363 6.109 -2.318 1 98.88 55 ASN B N 1
ATOM 1589 C CA . ASN B 1 55 ? 6.086 6.227 -1.622 1 98.88 55 ASN B CA 1
ATOM 1590 C C . ASN B 1 55 ? 5.734 4.949 -0.867 1 98.88 55 ASN B C 1
ATOM 1592 O O . ASN B 1 55 ? 5.891 3.848 -1.398 1 98.88 55 ASN B O 1
ATOM 1596 N N . GLY B 1 56 ? 5.246 5.098 0.359 1 98.81 56 GLY B N 1
ATOM 1597 C CA . GLY B 1 56 ? 4.902 3.957 1.192 1 98.81 56 GLY B CA 1
ATOM 1598 C C . GLY B 1 56 ? 3.822 3.08 0.588 1 98.81 56 GLY B C 1
ATOM 1599 O O . GLY B 1 56 ? 3.816 1.864 0.79 1 98.81 56 GLY B O 1
ATOM 1600 N N . GLY B 1 57 ? 2.881 3.68 -0.099 1 98.81 57 GLY B N 1
ATOM 1601 C CA . GLY B 1 57 ? 1.849 2.924 -0.79 1 98.81 57 GLY B CA 1
ATOM 1602 C C . GLY B 1 57 ? 2.389 2.08 -1.929 1 98.81 57 GLY B C 1
ATOM 1603 O O . GLY B 1 57 ? 1.953 0.944 -2.127 1 98.81 57 GLY B O 1
ATOM 1604 N N . ILE B 1 58 ? 3.318 2.629 -2.68 1 98.94 58 ILE B N 1
ATOM 1605 C CA . ILE B 1 58 ? 3.953 1.885 -3.762 1 98.94 58 ILE B CA 1
ATOM 1606 C C . ILE B 1 58 ? 4.781 0.739 -3.184 1 98.94 58 ILE B C 1
ATOM 1608 O O . ILE B 1 58 ? 4.758 -0.377 -3.707 1 98.94 58 ILE B O 1
ATOM 1612 N N . ILE B 1 59 ? 5.484 1.022 -2.078 1 99 59 ILE B N 1
ATOM 1613 C CA . ILE B 1 59 ? 6.211 -0.03 -1.377 1 99 59 ILE B CA 1
ATOM 1614 C C . ILE B 1 59 ? 5.25 -1.146 -0.977 1 99 59 ILE B C 1
ATOM 1616 O O . ILE B 1 59 ? 5.516 -2.324 -1.224 1 99 59 ILE B O 1
ATOM 1620 N N . SER B 1 60 ? 4.117 -0.804 -0.382 1 98.94 60 SER B N 1
ATOM 1621 C CA . SER B 1 60 ? 3.105 -1.789 -0.014 1 98.94 60 SER B CA 1
ATOM 1622 C C . SER B 1 60 ? 2.65 -2.594 -1.228 1 98.94 60 SER B C 1
ATOM 1624 O O . SER B 1 60 ? 2.453 -3.807 -1.137 1 98.94 60 SER B O 1
ATOM 1626 N N . THR B 1 61 ? 2.447 -1.909 -2.318 1 98.94 61 THR B N 1
ATOM 1627 C CA . THR B 1 61 ? 1.965 -2.551 -3.537 1 98.94 61 THR B CA 1
ATOM 1628 C C . THR B 1 61 ? 2.947 -3.619 -4.012 1 98.94 61 THR B C 1
ATOM 1630 O O . THR B 1 61 ? 2.557 -4.762 -4.266 1 98.94 61 THR B O 1
ATOM 1633 N N . VAL B 1 62 ? 4.238 -3.27 -4.117 1 98.94 62 VAL B N 1
ATOM 1634 C CA . VAL B 1 62 ? 5.191 -4.227 -4.668 1 98.94 62 VAL B CA 1
ATOM 1635 C C . VAL B 1 62 ? 5.438 -5.352 -3.662 1 98.94 62 VAL B C 1
ATOM 1637 O O . VAL B 1 62 ? 5.652 -6.5 -4.047 1 98.94 62 VAL B O 1
ATOM 1640 N N . LEU B 1 63 ? 5.383 -5.039 -2.326 1 99 63 LEU B N 1
ATOM 1641 C CA . LEU B 1 63 ? 5.492 -6.098 -1.328 1 99 63 LEU B CA 1
ATOM 1642 C C . LEU B 1 63 ? 4.312 -7.059 -1.424 1 99 63 LEU B C 1
ATOM 1644 O O . LEU B 1 63 ? 4.492 -8.281 -1.385 1 99 63 LEU B O 1
ATOM 1648 N N . ASP B 1 64 ? 3.139 -6.555 -1.573 1 98.94 64 ASP B N 1
ATOM 1649 C CA . ASP B 1 64 ? 1.922 -7.352 -1.689 1 98.94 64 ASP B CA 1
ATOM 1650 C C . ASP B 1 64 ? 1.964 -8.242 -2.93 1 98.94 64 ASP B C 1
ATOM 1652 O O . ASP B 1 64 ? 1.822 -9.461 -2.832 1 98.94 64 ASP B O 1
ATOM 1656 N N . CYS B 1 65 ? 2.225 -7.668 -4.07 1 98.94 65 CYS B N 1
ATOM 1657 C CA . CYS B 1 65 ? 2.203 -8.391 -5.336 1 98.94 65 CYS B CA 1
ATOM 1658 C C . CYS B 1 65 ? 3.357 -9.383 -5.414 1 98.94 65 CYS B C 1
ATOM 1660 O O . CYS B 1 65 ? 3.221 -10.453 -6.012 1 98.94 65 CYS B O 1
ATOM 1662 N N . HIS B 1 66 ? 4.492 -9.062 -4.793 1 98.94 66 HIS B N 1
ATOM 1663 C CA . HIS B 1 66 ? 5.598 -10.008 -4.746 1 98.94 66 HIS B CA 1
ATOM 1664 C C . HIS B 1 66 ? 5.262 -11.203 -3.857 1 98.94 66 HIS B C 1
ATOM 1666 O O . HIS B 1 66 ? 5.594 -12.344 -4.191 1 98.94 66 HIS B O 1
ATOM 1672 N N . SER B 1 67 ? 4.66 -10.922 -2.719 1 98.94 67 SER B N 1
ATOM 1673 C CA . SER B 1 67 ? 4.184 -12.023 -1.889 1 98.94 67 SER B CA 1
ATOM 1674 C C . SER B 1 67 ? 3.17 -12.883 -2.637 1 98.94 67 SER B C 1
ATOM 1676 O O . SER B 1 67 ? 3.137 -14.102 -2.467 1 98.94 67 SER B O 1
ATOM 1678 N N . ALA B 1 68 ? 2.338 -12.258 -3.445 1 98.81 68 ALA B N 1
ATOM 1679 C CA . ALA B 1 68 ? 1.382 -12.992 -4.273 1 98.81 68 ALA B CA 1
ATOM 1680 C C . ALA B 1 68 ? 2.09 -14.016 -5.156 1 98.81 68 ALA B C 1
ATOM 1682 O O . ALA B 1 68 ? 1.65 -15.164 -5.266 1 98.81 68 ALA B O 1
ATOM 1683 N N . ALA B 1 69 ? 3.145 -13.57 -5.781 1 98.81 69 ALA B N 1
ATOM 1684 C CA . ALA B 1 69 ? 3.9 -14.469 -6.648 1 98.81 69 ALA B CA 1
ATOM 1685 C C . ALA B 1 69 ? 4.379 -15.695 -5.883 1 98.81 69 ALA B C 1
ATOM 1687 O O . ALA B 1 69 ? 4.246 -16.828 -6.355 1 98.81 69 ALA B O 1
ATOM 1688 N N . ALA B 1 70 ? 4.93 -15.453 -4.715 1 98.94 70 ALA B N 1
ATOM 1689 C CA . ALA B 1 70 ? 5.418 -16.562 -3.893 1 98.94 70 ALA B CA 1
ATOM 1690 C C . ALA B 1 70 ? 4.277 -17.484 -3.492 1 98.94 70 ALA B C 1
ATOM 1692 O O . ALA B 1 70 ? 4.418 -18.719 -3.541 1 98.94 70 ALA B O 1
ATOM 1693 N N . VAL B 1 71 ? 3.188 -16.938 -3.119 1 98.88 71 VAL B N 1
ATOM 1694 C CA . VAL B 1 71 ? 2.021 -17.672 -2.65 1 98.88 71 VAL B CA 1
ATOM 1695 C C . VAL B 1 71 ? 1.442 -18.5 -3.795 1 98.88 71 VAL B C 1
ATOM 1697 O O . VAL B 1 71 ? 1.137 -19.688 -3.623 1 98.88 71 VAL B O 1
ATOM 1700 N N . MET B 1 72 ? 1.311 -17.875 -4.973 1 98.56 72 MET B N 1
ATOM 1701 C CA . MET B 1 72 ? 0.744 -18.594 -6.117 1 98.56 72 MET B CA 1
ATOM 1702 C C . MET B 1 72 ? 1.67 -19.703 -6.578 1 98.56 72 MET B C 1
ATOM 1704 O O . MET B 1 72 ? 1.205 -20.766 -6.996 1 98.56 72 MET B O 1
ATOM 1708 N N . LEU B 1 73 ? 2.945 -19.422 -6.523 1 98.62 73 LEU B N 1
ATOM 1709 C CA . LEU B 1 73 ? 3.908 -20.469 -6.836 1 98.62 73 LEU B CA 1
ATOM 1710 C C . LEU B 1 73 ? 3.773 -21.641 -5.863 1 98.62 73 LEU B C 1
ATOM 1712 O O . LEU B 1 73 ? 3.768 -22.797 -6.273 1 98.62 73 LEU B O 1
ATOM 1716 N N . GLU B 1 74 ? 3.68 -21.344 -4.578 1 98.75 74 GLU B N 1
ATOM 1717 C CA . GLU B 1 74 ? 3.502 -22.375 -3.557 1 98.75 74 GLU B CA 1
ATOM 1718 C C . GLU B 1 74 ? 2.223 -23.172 -3.795 1 98.75 74 GLU B C 1
ATOM 1720 O O . GLU B 1 74 ? 2.221 -24.406 -3.688 1 98.75 74 GLU B O 1
ATOM 1725 N N . ALA B 1 75 ? 1.171 -22.469 -4.102 1 98.69 75 ALA B N 1
ATOM 1726 C CA . ALA B 1 75 ? -0.098 -23.125 -4.391 1 98.69 75 ALA B CA 1
ATOM 1727 C C . ALA B 1 75 ? 0.049 -24.109 -5.551 1 98.69 75 ALA B C 1
ATOM 1729 O O . ALA B 1 75 ? -0.476 -25.219 -5.496 1 98.69 75 ALA B O 1
ATOM 1730 N N . GLU B 1 76 ? 0.714 -23.688 -6.566 1 97.94 76 GLU B N 1
ATOM 1731 C CA . GLU B 1 76 ? 0.959 -24.562 -7.711 1 97.94 76 GLU B CA 1
ATOM 1732 C C . GLU B 1 76 ? 1.738 -25.797 -7.297 1 97.94 76 GLU B C 1
ATOM 1734 O O . GLU B 1 76 ? 1.375 -26.922 -7.668 1 97.94 76 GLU B O 1
ATOM 1739 N N . ARG B 1 77 ? 2.734 -25.594 -6.531 1 98.06 77 ARG B N 1
ATOM 1740 C CA . ARG B 1 77 ? 3.588 -26.688 -6.09 1 98.06 77 ARG B CA 1
ATOM 1741 C C . ARG B 1 77 ? 2.805 -27.688 -5.242 1 98.06 77 ARG B C 1
ATOM 1743 O O . ARG B 1 77 ? 3.084 -28.891 -5.27 1 98.06 77 ARG B O 1
ATOM 1750 N N . GLN B 1 78 ? 1.854 -27.203 -4.488 1 98.31 78 GLN B N 1
ATOM 1751 C CA . GLN B 1 78 ? 1.069 -28.031 -3.566 1 98.31 78 GLN B CA 1
ATOM 1752 C C . GLN B 1 78 ? -0.132 -28.656 -4.27 1 98.31 78 GLN B C 1
ATOM 1754 O O . GLN B 1 78 ? -0.836 -29.484 -3.689 1 98.31 78 GLN B O 1
ATOM 1759 N N . GLY B 1 79 ? -0.362 -28.188 -5.488 1 98 79 GLY B N 1
ATOM 1760 C CA . GLY B 1 79 ? -1.516 -28.688 -6.219 1 98 79 GLY B CA 1
ATOM 1761 C C . GLY B 1 79 ? -2.826 -28.078 -5.754 1 98 79 GLY B C 1
ATOM 1762 O O . GLY B 1 79 ? -3.84 -28.781 -5.664 1 98 79 GLY B O 1
ATOM 1763 N N . TRP B 1 80 ? -2.801 -26.844 -5.379 1 97.69 80 TRP B N 1
ATOM 1764 C CA . TRP B 1 80 ? -3.986 -26.125 -4.949 1 97.69 80 TRP B CA 1
ATOM 1765 C C . TRP B 1 80 ? -4.418 -25.109 -6.004 1 97.69 80 TRP B C 1
ATOM 1767 O O . TRP B 1 80 ? -4.281 -23.891 -5.801 1 97.69 80 TRP B O 1
ATOM 1777 N N . PRO B 1 81 ? -4.98 -25.453 -7.09 1 95.06 81 PRO B N 1
ATOM 1778 C CA . PRO B 1 81 ? -5.418 -24.547 -8.148 1 95.06 81 PRO B CA 1
ATOM 1779 C C . PRO B 1 81 ? -6.625 -23.703 -7.734 1 95.06 81 PRO B C 1
ATOM 1781 O O . PRO B 1 81 ? -7.262 -23.984 -6.719 1 95.06 81 PRO B O 1
ATOM 1784 N N . PRO B 1 82 ? -6.863 -22.625 -8.531 1 94.31 82 PRO B N 1
ATOM 1785 C CA . PRO B 1 82 ? -8.094 -21.891 -8.266 1 94.31 82 PRO B CA 1
ATOM 1786 C C . PRO B 1 82 ? -9.344 -22.766 -8.336 1 94.31 82 PRO B C 1
ATOM 1788 O O . PRO B 1 82 ? -9.359 -23.766 -9.07 1 94.31 82 PRO B O 1
ATOM 1791 N N . LEU B 1 83 ? -10.297 -22.422 -7.598 1 92.56 83 LEU B N 1
ATOM 1792 C CA . LEU B 1 83 ? -11.586 -23.109 -7.703 1 92.56 83 LEU B CA 1
ATOM 1793 C C . LEU B 1 83 ? -12.25 -22.812 -9.047 1 92.56 83 LEU B C 1
ATOM 1795 O O . LEU B 1 83 ? -11.883 -21.844 -9.719 1 92.56 83 LEU B O 1
ATOM 1799 N N . PRO B 1 84 ? -13.188 -23.672 -9.445 1 90.38 84 PRO B N 1
ATOM 1800 C CA . PRO B 1 84 ? -13.859 -23.422 -10.727 1 90.38 84 PRO B CA 1
ATOM 1801 C C . PRO B 1 84 ? -14.516 -22.047 -10.797 1 90.38 84 PRO B C 1
ATOM 1803 O O . PRO B 1 84 ? -15.242 -21.656 -9.883 1 90.38 84 PRO B O 1
ATOM 1806 N N . GLY B 1 85 ? -14.164 -21.312 -11.852 1 88.31 85 GLY B N 1
ATOM 1807 C CA . GLY B 1 85 ? -14.766 -20 -12.062 1 88.31 85 GLY B CA 1
ATOM 1808 C C . GLY B 1 85 ? -14.047 -18.891 -11.336 1 88.31 85 GLY B C 1
ATOM 1809 O O . GLY B 1 85 ? -14.453 -17.719 -11.422 1 88.31 85 GLY B O 1
ATOM 1810 N N . VAL B 1 86 ? -12.992 -19.328 -10.57 1 88.56 86 VAL B N 1
ATOM 1811 C CA . VAL B 1 86 ? -12.25 -18.328 -9.797 1 88.56 86 VAL B CA 1
ATOM 1812 C C . VAL B 1 86 ? -10.906 -18.047 -10.469 1 88.56 86 VAL B C 1
ATOM 1814 O O . VAL B 1 86 ? -10.164 -18.984 -10.797 1 88.56 86 VAL B O 1
ATOM 1817 N N . PRO B 1 87 ? -10.633 -16.781 -10.641 1 86.88 87 PRO B N 1
ATOM 1818 C CA . PRO B 1 87 ? -9.445 -16.453 -11.422 1 86.88 87 PRO B CA 1
ATOM 1819 C C . PRO B 1 87 ? -8.148 -16.688 -10.656 1 86.88 87 PRO B C 1
ATOM 1821 O O . PRO B 1 87 ? -7.098 -16.906 -11.266 1 86.88 87 PRO B O 1
ATOM 1824 N N . LEU B 1 88 ? -8.227 -16.641 -9.359 1 93.44 88 LEU B N 1
ATOM 1825 C CA . LEU B 1 88 ? -7.039 -16.797 -8.523 1 93.44 88 LEU B CA 1
ATOM 1826 C C . LEU B 1 88 ? -7.309 -17.766 -7.375 1 93.44 88 LEU B C 1
ATOM 1828 O O . LEU B 1 88 ? -8.445 -17.859 -6.902 1 93.44 88 LEU B O 1
ATOM 1832 N N . SER B 1 89 ? -6.27 -18.344 -6.938 1 96.06 89 SER B N 1
ATOM 1833 C CA . SER B 1 89 ? -6.43 -19.312 -5.859 1 96.06 89 SER B CA 1
ATOM 1834 C C . SER B 1 89 ? -6.523 -18.625 -4.504 1 96.06 89 SER B C 1
ATOM 1836 O O . SER B 1 89 ? -7.203 -19.109 -3.598 1 96.06 89 SER B O 1
ATOM 1838 N N . TYR B 1 90 ? -5.793 -17.516 -4.363 1 97.69 90 TYR B N 1
ATOM 1839 C CA . TYR B 1 90 ? -5.723 -16.828 -3.076 1 97.69 90 TYR B CA 1
ATOM 1840 C C . TYR B 1 90 ? -5.895 -15.328 -3.244 1 97.69 90 TYR B C 1
ATOM 1842 O O . TYR B 1 90 ? -5.656 -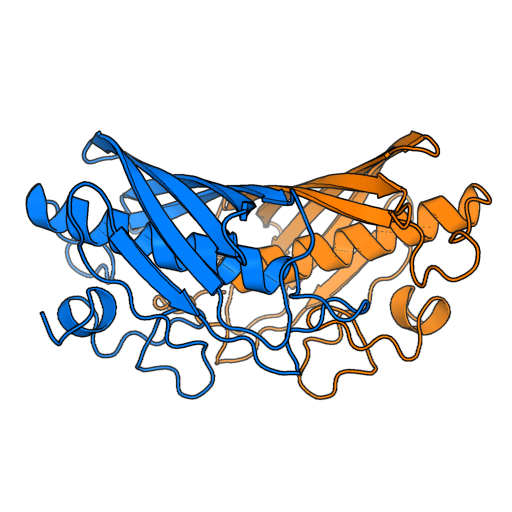14.781 -4.328 1 97.69 90 TYR B O 1
ATOM 1850 N N . VAL B 1 91 ? -6.344 -14.633 -2.158 1 97.75 91 VAL B N 1
ATOM 1851 C CA . VAL B 1 91 ? -6.426 -13.18 -2.061 1 97.75 91 VAL B CA 1
ATOM 1852 C C . VAL B 1 91 ? -5.785 -12.711 -0.755 1 97.75 91 VAL B C 1
ATOM 1854 O O . VAL B 1 91 ? -5.734 -13.461 0.221 1 97.75 91 VAL B O 1
ATOM 1857 N N . THR B 1 92 ? -5.254 -11.531 -0.804 1 98.62 92 THR B N 1
ATOM 1858 C CA . THR B 1 92 ? -4.637 -10.969 0.39 1 98.62 92 THR B CA 1
ATOM 1859 C C . THR B 1 92 ? -5.688 -10.672 1.456 1 98.62 92 THR B C 1
ATOM 1861 O O . THR B 1 92 ? -6.699 -10.031 1.177 1 98.62 92 THR B O 1
ATOM 1864 N N . ALA B 1 93 ? -5.422 -11.148 2.654 1 98.81 93 ALA B N 1
ATOM 1865 C CA . ALA B 1 93 ? -6.312 -10.891 3.783 1 98.81 93 ALA B CA 1
ATOM 1866 C C . ALA B 1 93 ? -5.68 -9.914 4.766 1 98.81 93 ALA B C 1
ATOM 1868 O O . ALA B 1 93 ? -6.383 -9.242 5.527 1 98.81 93 ALA B O 1
ATOM 1869 N N . GLY B 1 94 ? -4.387 -9.867 4.773 1 98.94 94 GLY B N 1
ATOM 1870 C CA . GLY B 1 94 ? -3.656 -8.961 5.641 1 98.94 94 GLY B CA 1
ATOM 1871 C C . GLY B 1 94 ? -2.258 -8.656 5.141 1 98.94 94 GLY B C 1
ATOM 1872 O O . GLY B 1 94 ? -1.612 -9.508 4.527 1 98.94 94 GLY B O 1
ATOM 1873 N N . LEU B 1 95 ? -1.798 -7.551 5.375 1 98.94 95 LEU B N 1
ATOM 1874 C CA . LEU B 1 95 ? -0.452 -7.078 5.07 1 98.94 95 LEU B CA 1
ATOM 1875 C C . LEU B 1 95 ? 0.06 -6.152 6.168 1 98.94 95 LEU B C 1
ATOM 1877 O O . LEU B 1 95 ? -0.45 -5.039 6.332 1 98.94 95 LEU B O 1
ATOM 1881 N N . ASP B 1 96 ? 1.003 -6.59 6.914 1 99 96 ASP B N 1
ATOM 1882 C CA . ASP B 1 96 ? 1.621 -5.805 7.98 1 99 96 ASP B CA 1
ATOM 1883 C C . ASP B 1 96 ? 2.994 -5.289 7.555 1 99 96 ASP B C 1
ATOM 1885 O O . ASP B 1 96 ? 3.961 -6.055 7.504 1 99 96 ASP B O 1
ATOM 1889 N N . VAL B 1 97 ? 3.078 -4.02 7.293 1 99 97 VAL B N 1
ATOM 1890 C CA . VAL B 1 97 ? 4.281 -3.432 6.711 1 99 97 VAL B CA 1
ATOM 1891 C C . VAL B 1 97 ? 5.027 -2.625 7.77 1 99 97 VAL B C 1
ATOM 1893 O O . VAL B 1 97 ? 4.414 -1.881 8.539 1 99 97 VAL B O 1
ATOM 1896 N N . ARG B 1 98 ? 6.293 -2.807 7.832 1 98.94 98 ARG B N 1
ATOM 1897 C CA . ARG B 1 98 ? 7.215 -1.972 8.602 1 98.94 98 ARG B CA 1
ATOM 1898 C C . ARG B 1 98 ? 8.172 -1.222 7.676 1 98.94 98 ARG B C 1
ATOM 1900 O O . ARG B 1 98 ? 8.898 -1.837 6.895 1 98.94 98 ARG B O 1
ATOM 1907 N N . TYR B 1 99 ? 8.086 0.075 7.738 1 98.88 99 TYR B N 1
ATOM 1908 C CA . TYR B 1 99 ? 9 0.933 6.992 1 98.88 99 TYR B CA 1
ATOM 1909 C C . TYR B 1 99 ? 10.219 1.293 7.836 1 98.88 99 TYR B C 1
ATOM 1911 O O . TYR B 1 99 ? 10.117 2.08 8.781 1 98.88 99 TYR B O 1
ATOM 1919 N N . LEU B 1 100 ? 11.359 0.793 7.461 1 98.62 100 LEU B N 1
ATOM 1920 C CA . LEU B 1 100 ? 12.508 0.815 8.359 1 98.62 100 LEU B CA 1
ATOM 1921 C C . LEU B 1 100 ? 13.445 1.974 8.016 1 98.62 100 LEU B C 1
ATOM 1923 O O . LEU B 1 100 ? 14.039 2.578 8.914 1 98.62 100 LEU B O 1
ATOM 1927 N N . ARG B 1 101 ? 13.633 2.221 6.773 1 97.12 101 ARG B N 1
ATOM 1928 C CA . ARG B 1 101 ? 14.484 3.27 6.223 1 97.12 101 ARG B CA 1
ATOM 1929 C C . ARG B 1 101 ? 13.922 3.795 4.902 1 97.12 101 ARG B C 1
ATOM 1931 O O . ARG B 1 101 ? 13.195 3.086 4.207 1 97.12 101 ARG B O 1
ATOM 1938 N N . PRO B 1 102 ? 14.273 5.031 4.57 1 96.75 102 PRO B N 1
ATOM 1939 C CA . PRO B 1 102 ? 13.828 5.527 3.264 1 96.75 102 PRO B CA 1
ATOM 1940 C C . PRO B 1 102 ? 14.305 4.652 2.107 1 96.75 102 PRO B C 1
ATOM 1942 O O . PRO B 1 102 ? 15.438 4.156 2.131 1 96.75 102 PRO B O 1
ATOM 1945 N N . ALA B 1 103 ? 13.414 4.387 1.21 1 98.62 103 ALA B N 1
ATOM 1946 C CA . ALA B 1 103 ? 13.75 3.697 -0.031 1 98.62 103 ALA B CA 1
ATOM 1947 C C . ALA B 1 103 ? 13.969 4.691 -1.17 1 98.62 103 ALA B C 1
ATOM 1949 O O . ALA B 1 103 ? 13.281 5.719 -1.242 1 98.62 103 ALA B O 1
ATOM 1950 N N . PRO B 1 104 ? 14.844 4.391 -2.141 1 98.56 104 PRO B N 1
ATOM 1951 C CA . PRO B 1 104 ? 15.18 5.363 -3.182 1 98.56 104 PRO B CA 1
ATOM 1952 C C . PRO B 1 104 ? 14.07 5.543 -4.207 1 98.56 104 PRO B C 1
ATOM 1954 O O . PRO B 1 104 ? 13.297 4.609 -4.461 1 98.56 104 PRO B O 1
ATOM 1957 N N . LEU B 1 105 ? 14.062 6.703 -4.742 1 98.44 105 LEU B N 1
ATOM 1958 C CA . LEU B 1 105 ? 13.086 7.012 -5.781 1 98.44 105 LEU B CA 1
ATOM 1959 C C . LEU B 1 105 ? 13.68 6.805 -7.168 1 98.44 105 LEU B C 1
ATOM 1961 O O . LEU B 1 105 ? 12.953 6.645 -8.148 1 98.44 105 LEU B O 1
ATOM 1965 N N . LYS B 1 106 ? 15 6.785 -7.254 1 97.81 106 LYS B N 1
ATOM 1966 C CA . LYS B 1 106 ? 15.617 6.82 -8.578 1 97.81 106 LYS B CA 1
ATOM 1967 C C . LYS B 1 106 ? 16.453 5.562 -8.828 1 97.81 106 LYS B C 1
ATOM 1969 O O . LYS B 1 106 ? 16.969 5.367 -9.93 1 97.81 106 LYS B O 1
ATOM 1974 N N . GLU B 1 107 ? 16.594 4.777 -7.93 1 98.75 107 GLU B N 1
ATOM 1975 C CA . GLU B 1 107 ? 17.422 3.586 -8.062 1 98.75 107 GLU B CA 1
ATOM 1976 C C . GLU B 1 107 ? 16.578 2.314 -7.945 1 98.75 107 GLU B C 1
ATOM 1978 O O . GLU B 1 107 ? 15.523 2.316 -7.305 1 98.75 107 GLU B O 1
ATOM 1983 N N . THR B 1 108 ? 17.094 1.251 -8.547 1 98.88 108 THR B N 1
ATOM 1984 C CA . THR B 1 108 ? 16.438 -0.052 -8.5 1 98.88 108 THR B CA 1
ATOM 1985 C C . THR B 1 108 ? 16.531 -0.655 -7.102 1 98.88 108 THR B C 1
ATOM 1987 O O . THR B 1 108 ? 17.578 -0.588 -6.465 1 98.88 108 THR B O 1
ATOM 1990 N N . VAL B 1 109 ? 15.391 -1.267 -6.633 1 98.94 109 VAL B N 1
ATOM 1991 C CA . VAL B 1 109 ? 15.359 -1.998 -5.371 1 98.94 109 VAL B CA 1
ATOM 1992 C C . VAL B 1 109 ? 15.164 -3.488 -5.641 1 98.94 109 VAL B C 1
ATOM 1994 O O . VAL B 1 109 ? 14.727 -3.877 -6.723 1 98.94 109 VAL B O 1
ATOM 1997 N N . GLU B 1 110 ? 15.555 -4.254 -4.641 1 98.94 110 GLU B N 1
ATOM 1998 C CA . GLU B 1 110 ? 15.359 -5.699 -4.68 1 98.94 110 GLU B CA 1
ATOM 1999 C C . GLU B 1 110 ? 14.25 -6.133 -3.725 1 98.94 110 GLU B C 1
ATOM 2001 O O . GLU B 1 110 ? 14.109 -5.578 -2.633 1 98.94 110 GLU B O 1
ATOM 2006 N N . LEU B 1 111 ? 13.508 -7.141 -4.148 1 98.94 111 LEU B N 1
ATOM 2007 C CA . LEU B 1 111 ? 12.508 -7.762 -3.291 1 98.94 111 LEU B CA 1
ATOM 2008 C C . LEU B 1 111 ? 12.836 -9.234 -3.049 1 98.94 111 LEU B C 1
ATOM 2010 O O . LEU B 1 111 ? 13.312 -9.922 -3.949 1 98.94 111 LEU B O 1
ATOM 2014 N N . ARG B 1 112 ? 12.531 -9.672 -1.851 1 98.94 112 ARG B N 1
ATOM 2015 C CA . ARG B 1 112 ? 12.648 -11.086 -1.49 1 98.94 112 ARG B CA 1
ATOM 2016 C C . ARG B 1 112 ? 11.414 -11.555 -0.722 1 98.94 112 ARG B C 1
ATOM 2018 O O . ARG B 1 112 ? 10.93 -10.852 0.169 1 98.94 112 ARG B O 1
ATOM 2025 N N . ALA B 1 113 ? 10.938 -12.695 -1.104 1 98.94 113 ALA B N 1
ATOM 2026 C CA . ALA B 1 113 ? 9.781 -13.266 -0.423 1 98.94 113 ALA B CA 1
ATOM 2027 C C . ALA B 1 113 ? 10.031 -14.719 -0.032 1 98.94 113 ALA B C 1
ATOM 2029 O O . ALA B 1 113 ? 10.641 -15.477 -0.793 1 98.94 113 ALA B O 1
ATOM 2030 N N . VAL B 1 114 ? 9.578 -15.086 1.148 1 98.94 114 VAL B N 1
ATOM 2031 C CA . VAL B 1 114 ? 9.641 -16.453 1.64 1 98.94 114 VAL B CA 1
ATOM 2032 C C . VAL B 1 114 ? 8.281 -16.859 2.201 1 98.94 114 VAL B C 1
ATOM 2034 O O . VAL B 1 114 ? 7.73 -16.188 3.07 1 98.94 114 VAL B O 1
ATOM 2037 N N . VAL B 1 115 ? 7.793 -17.984 1.693 1 98.94 115 VAL B N 1
ATOM 2038 C CA . VAL B 1 115 ? 6.602 -18.562 2.305 1 98.94 115 VAL B CA 1
ATOM 2039 C C . VAL B 1 115 ? 6.949 -19.141 3.678 1 98.94 115 VAL B C 1
ATOM 2041 O O . VAL B 1 115 ? 7.871 -19.938 3.805 1 98.94 115 VAL B O 1
ATOM 2044 N N . THR B 1 116 ? 6.152 -18.703 4.672 1 98.94 116 THR B N 1
ATOM 2045 C CA . THR B 1 116 ? 6.492 -19.078 6.039 1 98.94 116 THR B CA 1
ATOM 2046 C C . THR B 1 116 ? 5.559 -20.172 6.539 1 98.94 116 THR B C 1
ATOM 2048 O O . THR B 1 116 ? 5.891 -20.906 7.48 1 98.94 116 THR B O 1
ATOM 2051 N N . SER B 1 117 ? 4.414 -20.281 6.051 1 98.94 117 SER B N 1
ATOM 2052 C CA . SER B 1 117 ? 3.436 -21.328 6.348 1 98.94 117 SER B CA 1
ATOM 2053 C C . SER B 1 117 ? 2.49 -21.547 5.172 1 98.94 117 SER B C 1
ATOM 2055 O O . SER B 1 117 ? 2.088 -20.594 4.504 1 98.94 117 SER B O 1
ATOM 2057 N N . ALA B 1 118 ? 2.162 -22.875 4.992 1 98.81 118 ALA B N 1
ATOM 2058 C CA . ALA B 1 118 ? 1.285 -23.172 3.865 1 98.81 118 ALA B CA 1
ATOM 2059 C C . ALA B 1 118 ? 0.337 -24.328 4.199 1 98.81 118 ALA B C 1
ATOM 2061 O O . ALA B 1 118 ? 0.776 -25.453 4.449 1 98.81 118 ALA B O 1
ATOM 2062 N N . THR B 1 119 ? -0.841 -23.984 4.359 1 98.75 119 THR B N 1
ATOM 2063 C CA . THR B 1 119 ? -1.971 -24.906 4.293 1 98.75 119 THR B CA 1
ATOM 2064 C C . THR B 1 119 ? -2.955 -24.484 3.211 1 98.75 119 THR B C 1
ATOM 2066 O O . THR B 1 119 ? -2.906 -23.344 2.734 1 98.75 119 THR B O 1
ATOM 2069 N N . GLU B 1 120 ? -3.783 -25.359 2.777 1 98.06 120 GLU B N 1
ATOM 2070 C CA . GLU B 1 120 ? -4.656 -25.031 1.655 1 98.06 120 GLU B CA 1
ATOM 2071 C C . GLU B 1 120 ? -5.531 -23.828 1.971 1 98.06 120 GLU B C 1
ATOM 2073 O O . GLU B 1 120 ? -5.699 -22.938 1.133 1 98.06 120 GLU B O 1
ATOM 2078 N N . PRO B 1 121 ? -6.094 -23.703 3.17 1 98.12 121 PRO B N 1
ATOM 2079 C CA . PRO B 1 121 ? -6.973 -22.562 3.422 1 98.12 121 PRO B CA 1
ATOM 2080 C C . PRO B 1 121 ? -6.203 -21.25 3.598 1 98.12 121 PRO B C 1
ATOM 2082 O O . PRO B 1 121 ? -6.789 -20.172 3.49 1 98.12 121 PRO B O 1
ATOM 2085 N N . GLN B 1 122 ? -4.898 -21.391 3.895 1 98.69 122 GLN B N 1
ATOM 2086 C CA . GLN B 1 122 ? -4.176 -20.172 4.262 1 98.69 122 GLN B CA 1
ATOM 2087 C C . GLN B 1 122 ? -2.68 -20.328 3.992 1 98.69 122 GLN B C 1
ATOM 2089 O O . GLN B 1 122 ? -2.094 -21.375 4.281 1 98.69 122 GLN B O 1
ATOM 2094 N N . ILE B 1 123 ? -2.09 -19.312 3.391 1 98.94 123 ILE B N 1
ATOM 2095 C CA . ILE B 1 123 ? -0.646 -19.234 3.201 1 98.94 123 ILE B CA 1
ATOM 2096 C C . ILE B 1 123 ? -0.118 -17.922 3.76 1 98.94 123 ILE B C 1
ATOM 2098 O O . ILE B 1 123 ? -0.738 -16.859 3.576 1 98.94 123 ILE B O 1
ATOM 2102 N N . THR B 1 124 ? 1.008 -17.938 4.469 1 98.94 124 THR B N 1
ATOM 2103 C CA . THR B 1 124 ? 1.683 -16.734 4.918 1 98.94 124 THR B CA 1
ATOM 2104 C C . THR B 1 124 ? 3.061 -16.609 4.273 1 98.94 124 THR B C 1
ATOM 2106 O O . THR B 1 124 ? 3.693 -17.609 3.951 1 98.94 124 THR B O 1
ATOM 2109 N N . ALA B 1 125 ? 3.469 -15.398 4.062 1 98.94 125 ALA B N 1
ATOM 2110 C CA . ALA B 1 125 ? 4.777 -15.109 3.48 1 98.94 125 ALA B CA 1
ATOM 2111 C C . ALA B 1 125 ? 5.398 -13.875 4.117 1 98.94 125 ALA B C 1
ATOM 2113 O O . ALA B 1 125 ? 4.695 -12.906 4.43 1 98.94 125 ALA B O 1
ATOM 2114 N N . ASP B 1 126 ? 6.684 -13.93 4.332 1 99 126 ASP B N 1
ATOM 2115 C CA . ASP B 1 126 ? 7.477 -12.75 4.668 1 99 126 ASP B CA 1
ATOM 2116 C C . ASP B 1 126 ? 8.133 -12.156 3.422 1 99 126 ASP B C 1
ATOM 2118 O O . ASP B 1 126 ? 8.625 -12.891 2.562 1 99 126 ASP B O 1
ATOM 2122 N N . VAL B 1 127 ? 8.078 -10.859 3.299 1 98.94 127 VAL B N 1
ATOM 2123 C CA . VAL B 1 127 ? 8.625 -10.172 2.135 1 98.94 127 VAL B CA 1
ATOM 2124 C C . VAL B 1 127 ? 9.43 -8.953 2.586 1 98.94 127 VAL B C 1
ATOM 2126 O O . VAL B 1 127 ? 9.102 -8.32 3.59 1 98.94 127 VAL B O 1
ATOM 2129 N N . GLU B 1 128 ? 10.461 -8.664 1.855 1 98.94 128 GLU B N 1
ATOM 2130 C CA . GLU B 1 128 ? 11.289 -7.5 2.174 1 98.94 128 GLU B CA 1
ATOM 2131 C C . GLU B 1 128 ? 11.664 -6.727 0.914 1 98.94 128 GLU B C 1
ATOM 2133 O O . GLU B 1 128 ? 11.711 -7.297 -0.18 1 98.94 128 GLU B O 1
ATOM 2138 N N . LEU B 1 129 ? 11.836 -5.477 1.022 1 99 129 LEU B N 1
ATOM 2139 C CA . LEU B 1 129 ? 12.406 -4.555 0.046 1 99 129 LEU B CA 1
ATOM 2140 C C . LEU B 1 129 ? 13.805 -4.109 0.472 1 99 129 LEU B C 1
ATOM 2142 O O . LEU B 1 129 ? 13.984 -3.609 1.584 1 99 129 LEU B O 1
ATOM 2146 N N . ILE B 1 130 ? 14.781 -4.34 -0.395 1 98.94 130 ILE B N 1
ATOM 2147 C CA . ILE B 1 130 ? 16.188 -4.148 -0.07 1 98.94 130 ILE B CA 1
ATOM 2148 C C . ILE B 1 130 ? 16.812 -3.131 -1.026 1 98.94 130 ILE B C 1
ATOM 2150 O O . ILE B 1 130 ? 16.547 -3.164 -2.23 1 98.94 130 ILE B O 1
ATOM 2154 N N . TRP B 1 131 ? 17.625 -2.244 -0.502 1 98.88 131 TRP B N 1
ATOM 2155 C CA . TRP B 1 131 ? 18.406 -1.291 -1.277 1 98.88 131 TRP B CA 1
ATOM 2156 C C . TRP B 1 131 ? 19.75 -1.02 -0.605 1 98.88 131 TRP B C 1
ATOM 2158 O O . TRP B 1 131 ? 19.812 -0.816 0.609 1 98.88 131 TRP B O 1
ATOM 2168 N N . ASP B 1 132 ? 20.812 -1.038 -1.405 1 98 132 ASP B N 1
ATOM 2169 C CA . ASP B 1 132 ? 22.156 -0.744 -0.918 1 98 132 ASP B CA 1
ATOM 2170 C C . ASP B 1 132 ? 22.516 -1.655 0.249 1 98 132 ASP B C 1
ATOM 2172 O O . ASP B 1 132 ? 23.031 -1.188 1.271 1 98 132 ASP B O 1
ATOM 2176 N N . GLY B 1 133 ? 22.078 -2.85 0.114 1 98.06 133 GLY B N 1
ATOM 2177 C CA . GLY B 1 133 ? 22.453 -3.889 1.062 1 98.06 133 GLY B CA 1
ATOM 2178 C C . GLY B 1 133 ? 21.672 -3.816 2.363 1 98.06 133 GLY B C 1
ATOM 2179 O O . GLY B 1 133 ? 21.938 -4.586 3.291 1 98.06 133 GLY B O 1
ATOM 2180 N N . LYS B 1 134 ? 20.75 -2.924 2.459 1 98.75 134 LYS B N 1
ATOM 2181 C CA . LYS B 1 134 ? 19.969 -2.744 3.678 1 98.75 134 LYS B CA 1
ATOM 2182 C C . LYS B 1 134 ? 18.484 -2.953 3.41 1 98.75 134 LYS B C 1
ATOM 2184 O O . LYS B 1 134 ? 17.953 -2.512 2.385 1 98.75 134 LYS B O 1
ATOM 2189 N N . VAL B 1 135 ? 17.828 -3.641 4.363 1 98.94 135 VAL B N 1
ATOM 2190 C CA . VAL B 1 135 ? 16.375 -3.76 4.293 1 98.94 135 VAL B CA 1
ATOM 2191 C C . VAL B 1 135 ? 15.734 -2.4 4.547 1 98.94 135 VAL B C 1
ATOM 2193 O O . VAL B 1 135 ? 15.992 -1.769 5.578 1 98.94 135 VAL B O 1
ATOM 2196 N N . ARG B 1 136 ? 14.938 -1.955 3.609 1 98.94 136 ARG B N 1
ATOM 2197 C CA . ARG B 1 136 ? 14.266 -0.664 3.717 1 98.94 136 ARG B CA 1
ATOM 2198 C C . ARG B 1 136 ? 12.844 -0.827 4.258 1 98.94 136 ARG B C 1
ATOM 2200 O O . ARG B 1 136 ? 12.32 0.069 4.922 1 98.94 136 ARG B O 1
ATOM 2207 N N . ALA B 1 137 ? 12.227 -1.938 3.965 1 98.94 137 ALA B N 1
ATOM 2208 C CA . ALA B 1 137 ? 10.883 -2.264 4.445 1 98.94 137 ALA B CA 1
ATOM 2209 C C . ALA B 1 137 ? 10.672 -3.773 4.5 1 98.94 137 ALA B C 1
ATOM 2211 O O . ALA B 1 137 ? 11.32 -4.523 3.766 1 98.94 137 ALA B O 1
ATOM 2212 N N . THR B 1 138 ? 9.82 -4.211 5.387 1 99 138 THR B N 1
ATOM 2213 C CA . THR B 1 138 ? 9.383 -5.602 5.488 1 99 138 THR B CA 1
ATOM 2214 C C . THR B 1 138 ? 7.859 -5.684 5.574 1 99 138 THR B C 1
ATOM 2216 O O . THR B 1 138 ? 7.195 -4.699 5.898 1 99 138 THR B O 1
ATOM 2219 N N . ALA B 1 139 ? 7.383 -6.879 5.242 1 98.94 139 ALA B N 1
ATOM 2220 C CA . ALA B 1 139 ? 5.961 -7.121 5.48 1 98.94 139 ALA B CA 1
ATOM 2221 C C . ALA B 1 139 ? 5.695 -8.594 5.77 1 98.94 139 ALA B C 1
ATOM 2223 O O . ALA B 1 139 ? 6.395 -9.469 5.254 1 98.94 139 ALA B O 1
ATOM 2224 N N . ALA B 1 140 ? 4.789 -8.836 6.605 1 99 140 ALA B N 1
ATOM 2225 C CA . ALA B 1 140 ? 4.137 -10.141 6.746 1 99 140 ALA B CA 1
ATOM 2226 C C . ALA B 1 140 ? 2.789 -10.156 6.031 1 99 140 ALA B C 1
ATOM 2228 O O . ALA B 1 140 ? 1.929 -9.312 6.293 1 99 140 ALA B O 1
ATOM 2229 N N . ALA B 1 141 ? 2.646 -11.07 5.152 1 99 141 ALA B N 1
ATOM 2230 C CA . ALA B 1 141 ? 1.429 -11.148 4.348 1 99 141 ALA B CA 1
ATOM 2231 C C . ALA B 1 141 ? 0.623 -12.398 4.695 1 99 141 ALA B C 1
ATOM 2233 O O . ALA B 1 141 ? 1.188 -13.484 4.867 1 99 141 ALA B O 1
ATOM 2234 N N . LEU B 1 142 ? -0.661 -12.219 4.859 1 99 142 LEU B N 1
ATOM 2235 C CA . LEU B 1 142 ? -1.615 -13.305 5.055 1 99 142 LEU B CA 1
ATOM 2236 C C . LEU B 1 142 ? -2.527 -13.453 3.84 1 99 142 LEU B C 1
ATOM 2238 O O . LEU B 1 142 ? -3.195 -12.492 3.441 1 99 142 LEU B O 1
ATOM 2242 N N . TRP B 1 143 ? -2.547 -14.648 3.287 1 98.88 143 TRP B N 1
ATOM 2243 C CA . TRP B 1 143 ? -3.357 -14.938 2.109 1 98.88 143 TRP B CA 1
ATOM 2244 C C . TRP B 1 143 ? -4.363 -16.047 2.4 1 98.88 143 TRP B C 1
ATOM 2246 O O . TRP B 1 143 ? -4.031 -17.031 3.068 1 98.88 143 TRP B O 1
ATOM 2256 N N . LYS B 1 144 ? -5.531 -15.875 1.898 1 98.44 144 LYS B N 1
ATOM 2257 C CA . LYS B 1 144 ? -6.594 -16.859 2.107 1 98.44 144 LYS B CA 1
ATOM 2258 C C . LYS B 1 144 ? -7.082 -17.422 0.778 1 98.44 144 LYS B C 1
ATOM 2260 O O . LYS B 1 144 ? -7.117 -16.719 -0.231 1 98.44 144 LYS B O 1
ATOM 2265 N N . ARG B 1 145 ? -7.441 -18.641 0.864 1 97.31 145 ARG B N 1
ATOM 2266 C CA . ARG B 1 145 ? -8.055 -19.25 -0.315 1 97.31 145 ARG B CA 1
ATOM 2267 C C . ARG B 1 145 ? -9.289 -18.469 -0.752 1 97.31 145 ARG B C 1
ATOM 2269 O O . ARG B 1 145 ? -10.148 -18.156 0.069 1 97.31 145 ARG B O 1
ATOM 2276 N N . TRP B 1 146 ? -9.289 -18.125 -2.008 1 93.19 146 TRP B N 1
ATOM 2277 C CA . TRP B 1 146 ? -10.414 -17.344 -2.525 1 93.19 146 TRP B CA 1
ATOM 2278 C C . TRP B 1 146 ? -11.617 -18.234 -2.799 1 93.19 146 TRP B C 1
ATOM 2280 O O . TRP B 1 146 ? -11.531 -19.188 -3.576 1 93.19 146 TRP B O 1
ATOM 2290 N N . ARG B 1 147 ? -12.703 -18.062 -2.066 1 84.88 147 ARG B N 1
ATOM 2291 C CA . ARG B 1 147 ? -13.953 -18.797 -2.223 1 84.88 147 ARG B CA 1
ATOM 2292 C C . ARG B 1 147 ? -15.102 -17.875 -2.604 1 84.88 147 ARG B C 1
ATOM 2294 O O . ARG B 1 147 ? -15.469 -16.984 -1.831 1 84.88 147 ARG B O 1
ATOM 2301 N N . PRO B 1 148 ? -15.531 -17.984 -3.834 1 73.25 148 PRO B N 1
ATOM 2302 C CA . PRO B 1 148 ? -16.672 -17.156 -4.227 1 73.25 148 PRO B CA 1
ATOM 2303 C C . PRO B 1 148 ? -17.891 -17.344 -3.316 1 73.25 148 PRO B C 1
ATOM 2305 O O . PRO B 1 148 ? -18.141 -18.453 -2.84 1 73.25 148 PRO B O 1
ATOM 2308 N N . ARG B 1 149 ? -18.375 -16.141 -2.758 1 61.25 149 ARG B N 1
ATOM 2309 C CA . ARG B 1 149 ? -19.625 -16.234 -1.995 1 61.25 149 ARG B CA 1
ATOM 2310 C C . ARG B 1 149 ? -20.812 -16.516 -2.914 1 61.25 149 ARG B C 1
ATOM 2312 O O . ARG B 1 149 ? -20.781 -16.141 -4.09 1 61.25 149 ARG B O 1
#

Foldseek 3Di:
DPAFLCCVLPVCDCDQDQHPVPPNHQNWGWADDDQWIKTKGAADPVLDCPPQFGNPVNVQSNQQVRQVSVQQVVCVVVVQAADVPDSGFKDWPDKAKDFDATHHRGDMKMKIKHWDDDDSQKTKMKMFIGDPRDTRMIMIIIMGTDDDD/DPAFLCCVLPVCDCDQDQHPVPPNHQNWGWADDDQWIKTKGAADLVLDCPPQFGNPVNVQSNQQVRQVSVQQVVCVVVVQAADPPDSGFKDWPDKAKDFDATHHRGDMKMKIKHWDDDDSQKTKMKMFIGDPRDTRMIMIIIMGTDDDD

pLDDT: mean 96.85, std 5.82, range [52.34, 99.0]

Nearest PDB structures (foldseek):
  2oiw-assembly1_C  TM=8.676E-01  e=1.785E-06  Geobacillus stearothermophilus
  5dio-assembly1_A-2  TM=8.066E-01  e=2.087E-05  Legionella pneumophila
  3hm0-assembly1_C  TM=7.425E-01  e=6.288E-06  Bartonella henselae
  5byu-assembly1_A  TM=7.848E-01  e=1.965E-05  Legionella pneumophila subsp. pneumophila str. Philadelphia 1
  2egi-assembly1_C  TM=7.376E-01  e=2.164E-04  Aquifex aeolicus

Radius of gyration: 18.37 Å; Cα contacts (8 Å, |Δi|>4): 786; chains: 2; bounding box: 45×53×41 Å

InterPro domains:
  IPR006683 Thioesterase domain [PF03061] (52-129)
  IPR029069 HotDog domain superfamily [SSF54637] (7-144)